Protein AF-0000000072660078 (afdb_homodimer)

Sequence (232 aa):
MARNGINTEYNPKRFHSIIMRIRHKHNRTTAALIFQSSKVVLTGVPNVKLARRMALIVLKRIEFSIKETNILKFSKLGIISLKVTNIVSSYRSMNRVAIELIYQKFRKRHKYDKLFMARNGINTEYNPKRFHSIIMRIRHKHNRTTAALIFQSSKVVLTGVPNVKLARRMALIVLKRIEFSIKETNILKFSKLGIISLKVTNIVSSYRSMNRVAIELIYQKFRKRHKYDKLF

Foldseek 3Di:
DPPQQWDWDDDCVVPQWIWIWHADPPRWIKIWTQHPVRDIDIDGDQDDVVVVVVVVVVVVVVVVVVVVVVPPPPPDDDDDDDDDDDDDDDDDDDDPVRVVVVCVVVVVVVVVVVVD/DPPQQWDWDDDCVVPVWIWIWHADPPRWIKIWTQHPVRDIDIDGDQDDVVVVVVVVVVVVVVVVVVVVVVPPPPPDDDDDDDDDDDDDDDDDDDDPVRVVVVCVVVVVVVVVVVVD

Secondary structure (DSSP, 8-state):
----SEEEEE-TTT-SSEEEEEEEGGGEEEEEEE-TTSEEEEEEESSHHHHHHHHHHHHHHHHHHHHTTT------------EEEEEEEEEE---HHHHHHHHHHHHHHHHHHHH-/----SEEEEE-TTT-SSEEEEEEEGGGEEEEEEE-TTSEEEEEEESSHHHHHHHHHHHHHHHHHHHHTTT------------EEEEEEEEEE---HHHHHHHHHHHHHHHHHHHH-

Structure (mmCIF, N/CA/C/O backbone):
data_AF-0000000072660078-model_v1
#
loop_
_entity.id
_entity.type
_entity.pdbx_description
1 polymer 'Uncharacterized protein'
#
loop_
_atom_site.group_PDB
_atom_site.id
_atom_site.type_symbol
_atom_site.label_atom_id
_atom_site.label_alt_id
_atom_site.label_comp_id
_atom_site.label_asym_id
_atom_site.label_entity_id
_atom_site.label_seq_id
_atom_site.pdbx_PDB_ins_code
_atom_site.Cartn_x
_atom_site.Cartn_y
_atom_site.Cartn_z
_atom_site.occupancy
_atom_site.B_iso_or_equiv
_atom_site.auth_seq_id
_atom_site.auth_comp_id
_atom_site.auth_asym_id
_atom_site.auth_atom_id
_atom_site.pdbx_PDB_model_num
ATOM 1 N N . MET A 1 1 ? -22.188 -22.609 -10.922 1 25.78 1 MET A N 1
ATOM 2 C CA . MET A 1 1 ? -20.938 -22.688 -10.172 1 25.78 1 MET A CA 1
ATOM 3 C C . MET A 1 1 ? -20.516 -21.312 -9.664 1 25.78 1 MET A C 1
ATOM 5 O O . MET A 1 1 ? -20.344 -20.375 -10.453 1 25.78 1 MET A O 1
ATOM 9 N N . ALA A 1 2 ? -20.906 -20.922 -8.719 1 34.5 2 ALA A N 1
ATOM 10 C CA . ALA A 1 2 ? -20.781 -19.594 -8.133 1 34.5 2 ALA A CA 1
ATOM 11 C C . ALA A 1 2 ? -19.344 -19.094 -8.227 1 34.5 2 ALA A C 1
ATOM 13 O O . ALA A 1 2 ? -18.406 -19.75 -7.75 1 34.5 2 ALA A O 1
ATOM 14 N N . ARG A 1 3 ? -18.719 -18.578 -9.367 1 44.81 3 ARG A N 1
ATOM 15 C CA . ARG A 1 3 ? -17.375 -18.188 -9.805 1 44.81 3 ARG A CA 1
ATOM 16 C C . ARG A 1 3 ? -16.594 -17.578 -8.656 1 44.81 3 ARG A C 1
ATOM 18 O O . ARG A 1 3 ? -17.047 -16.625 -8.023 1 44.81 3 ARG A O 1
ATOM 25 N N . ASN A 1 4 ? -16.062 -18.312 -7.75 1 55.66 4 ASN A N 1
ATOM 26 C CA . ASN A 1 4 ? -15.312 -17.969 -6.555 1 55.66 4 ASN A CA 1
ATOM 27 C C . ASN A 1 4 ? -14.477 -16.703 -6.762 1 55.66 4 ASN A C 1
ATOM 29 O O . ASN A 1 4 ? -13.945 -16.469 -7.852 1 55.66 4 ASN A O 1
ATOM 33 N N . GLY A 1 5 ? -15.055 -15.656 -6.242 1 76.69 5 GLY A N 1
ATOM 34 C CA . GLY A 1 5 ? -14.609 -14.281 -6.055 1 76.69 5 GLY A CA 1
ATOM 35 C C . GLY A 1 5 ? -13.18 -14.055 -6.508 1 76.69 5 GLY A C 1
ATOM 36 O O . GLY A 1 5 ? -12.547 -13.07 -6.109 1 76.69 5 GLY A O 1
ATOM 37 N N . ILE A 1 6 ? -12.68 -15.211 -7.148 1 78 6 ILE A N 1
ATOM 38 C CA . ILE A 1 6 ? -11.305 -15.078 -7.617 1 78 6 ILE A CA 1
ATOM 39 C C . ILE A 1 6 ? -11.297 -14.766 -9.109 1 78 6 ILE A C 1
ATOM 41 O O . ILE A 1 6 ? -12 -15.414 -9.891 1 78 6 ILE A O 1
ATOM 45 N N . ASN A 1 7 ? -10.617 -13.852 -9.562 1 87.94 7 ASN A N 1
ATOM 46 C CA . ASN A 1 7 ? -10.406 -13.445 -10.945 1 87.94 7 ASN A CA 1
ATOM 47 C C . ASN A 1 7 ? -8.922 -13.375 -11.281 1 87.94 7 ASN A C 1
ATOM 49 O O . ASN A 1 7 ? -8.141 -12.758 -10.555 1 87.94 7 ASN A O 1
ATOM 53 N N . THR A 1 8 ? -8.547 -14.195 -12.305 1 91.56 8 THR A N 1
ATOM 54 C CA . THR A 1 8 ? -7.148 -14.188 -12.719 1 91.56 8 THR A CA 1
ATOM 55 C C . THR A 1 8 ? -7.012 -13.648 -14.141 1 91.56 8 THR A C 1
ATOM 57 O O . THR A 1 8 ? -7.75 -14.055 -15.039 1 91.56 8 THR A O 1
ATOM 60 N N . GLU A 1 9 ? -6.137 -12.758 -14.25 1 89.75 9 GLU A N 1
ATOM 61 C CA . GLU A 1 9 ? -5.949 -12.086 -15.531 1 89.75 9 GLU A CA 1
ATOM 62 C C . GLU A 1 9 ? -4.488 -12.133 -15.969 1 89.75 9 GLU A C 1
ATOM 64 O O . GLU A 1 9 ? -3.584 -12.102 -15.133 1 89.75 9 GLU A O 1
ATOM 69 N N . TYR A 1 10 ? -4.285 -12.258 -17.328 1 91.56 10 TYR A N 1
ATOM 70 C CA . TYR A 1 10 ? -2.957 -12.164 -17.938 1 91.56 10 TYR A CA 1
ATOM 71 C C . TYR A 1 10 ? -3.012 -11.453 -19.281 1 91.56 10 TYR A C 1
ATOM 73 O O . TYR A 1 10 ? -3.711 -11.891 -20.203 1 91.56 10 TYR A O 1
ATOM 81 N N . ASN A 1 11 ? -2.48 -10.32 -19.297 1 89.75 11 ASN A N 1
ATOM 82 C CA . ASN A 1 11 ? -2.332 -9.516 -20.516 1 89.75 11 ASN A CA 1
ATOM 83 C C . ASN A 1 11 ? -0.922 -8.945 -20.625 1 89.75 11 ASN A C 1
ATOM 85 O O . ASN A 1 11 ? -0.625 -7.887 -20.078 1 89.75 11 ASN A O 1
ATOM 89 N N . PRO A 1 12 ? -0.11 -9.758 -21.359 1 90.25 12 PRO A N 1
ATOM 90 C CA . PRO A 1 12 ? 1.313 -9.414 -21.406 1 90.25 12 PRO A CA 1
ATOM 91 C C . PRO A 1 12 ? 1.572 -8.055 -22.062 1 90.25 12 PRO A C 1
ATOM 93 O O . PRO A 1 12 ? 2.611 -7.438 -21.812 1 90.25 12 PRO A O 1
ATOM 96 N N . LYS A 1 13 ? 0.729 -7.527 -22.859 1 90.44 13 LYS A N 1
ATOM 97 C CA . LYS A 1 13 ? 0.873 -6.215 -23.484 1 90.44 13 LYS A CA 1
ATOM 98 C C . LYS A 1 13 ? 0.655 -5.102 -22.469 1 90.44 13 LYS A C 1
ATOM 100 O O . LYS A 1 13 ? 1.26 -4.031 -22.562 1 90.44 13 LYS A O 1
ATOM 105 N N . ARG A 1 14 ? -0.176 -5.406 -21.5 1 88.31 14 ARG A N 1
ATOM 106 C CA . ARG A 1 14 ? -0.533 -4.41 -20.5 1 88.31 14 ARG A CA 1
ATOM 107 C C . ARG A 1 14 ? 0.335 -4.551 -19.25 1 88.31 14 ARG A C 1
ATOM 109 O O . ARG A 1 14 ? 0.77 -3.553 -18.672 1 88.31 14 ARG A O 1
ATOM 116 N N . PHE A 1 15 ? 0.466 -5.723 -18.906 1 90.69 15 PHE A N 1
ATOM 117 C CA . PHE A 1 15 ? 1.215 -6.031 -17.703 1 90.69 15 PHE A CA 1
ATOM 118 C C . PHE A 1 15 ? 1.96 -7.352 -17.844 1 90.69 15 PHE A C 1
ATOM 120 O O . PHE A 1 15 ? 1.405 -8.336 -18.344 1 90.69 15 PHE A O 1
ATOM 127 N N . HIS A 1 16 ? 3.141 -7.453 -17.344 1 94 16 HIS A N 1
ATOM 128 C CA . HIS A 1 16 ? 4.023 -8.594 -17.578 1 94 16 HIS A CA 1
ATOM 129 C C . HIS A 1 16 ? 3.799 -9.68 -16.531 1 94 16 HIS A C 1
ATOM 131 O O . HIS A 1 16 ? 4.535 -10.672 -16.484 1 94 16 HIS A O 1
ATOM 137 N N . SER A 1 17 ? 2.793 -9.438 -15.664 1 97.06 17 SER A N 1
ATOM 138 C CA . SER A 1 17 ? 2.537 -10.438 -14.625 1 97.06 17 SER A CA 1
ATOM 139 C C . SER A 1 17 ? 1.1 -10.938 -14.688 1 97.06 17 SER A C 1
ATOM 141 O O . SER A 1 17 ? 0.246 -10.32 -15.328 1 97.06 17 SER A O 1
ATOM 143 N N . ILE A 1 18 ? 0.938 -12.102 -14.117 1 96.38 18 ILE A N 1
ATOM 144 C CA . ILE A 1 18 ? -0.418 -12.594 -13.914 1 96.38 18 ILE A CA 1
ATOM 145 C C . ILE A 1 18 ? -1.037 -11.914 -12.695 1 96.38 18 ILE A C 1
ATOM 147 O O . ILE A 1 18 ? -0.399 -11.805 -11.648 1 96.38 18 ILE A O 1
ATOM 151 N N . ILE A 1 19 ? -2.229 -11.43 -12.875 1 97.62 19 ILE A N 1
ATOM 152 C CA . ILE A 1 19 ? -2.939 -10.797 -11.766 1 97.62 19 ILE A CA 1
ATOM 153 C C . ILE A 1 19 ? -4.055 -11.719 -11.273 1 97.62 19 ILE A C 1
ATOM 155 O O . ILE A 1 19 ? -4.906 -12.141 -12.055 1 97.62 19 ILE A O 1
ATOM 159 N N . MET A 1 20 ? -4 -12.094 -9.992 1 96.5 20 MET A N 1
ATOM 160 C CA . MET A 1 20 ? -5.062 -12.859 -9.352 1 96.5 20 MET A CA 1
ATOM 161 C C . MET A 1 20 ? -5.766 -12.031 -8.281 1 96.5 20 MET A C 1
ATOM 163 O O . MET A 1 20 ? -5.125 -11.531 -7.355 1 96.5 20 MET A O 1
ATOM 167 N N . ARG A 1 21 ? -7.078 -11.914 -8.406 1 97.06 21 ARG A N 1
ATOM 168 C CA . ARG A 1 21 ? -7.859 -11.141 -7.449 1 97.06 21 ARG A CA 1
ATOM 169 C C . ARG A 1 21 ? -8.781 -12.039 -6.637 1 97.06 21 ARG A C 1
ATOM 171 O O . ARG A 1 21 ? -9.445 -12.922 -7.191 1 97.06 21 ARG A O 1
ATOM 178 N N . ILE A 1 22 ? -8.69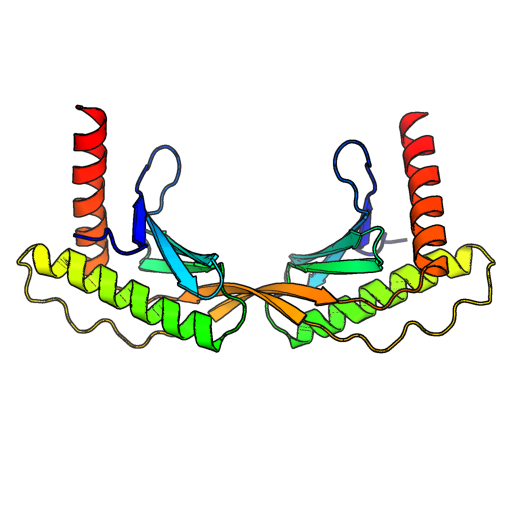5 -11.797 -5.402 1 95.81 22 ILE A N 1
ATOM 179 C CA . ILE A 1 22 ? -9.5 -12.602 -4.492 1 95.81 22 ILE A CA 1
ATOM 180 C C . ILE A 1 22 ? -10.359 -11.688 -3.621 1 95.81 22 ILE A C 1
ATOM 182 O O . ILE A 1 22 ? -9.836 -10.891 -2.844 1 95.81 22 ILE A O 1
ATOM 186 N N . ARG A 1 23 ? -11.625 -11.859 -3.789 1 94.38 23 ARG A N 1
ATOM 187 C CA . ARG A 1 23 ? -12.539 -11.109 -2.934 1 94.38 23 ARG A CA 1
ATOM 188 C C . ARG A 1 23 ? -12.68 -11.773 -1.569 1 94.38 23 ARG A C 1
ATOM 190 O O . ARG A 1 23 ? -12.766 -13 -1.477 1 94.38 23 ARG A O 1
ATOM 197 N N . HIS A 1 24 ? -12.594 -10.969 -0.553 1 90.12 24 HIS A N 1
ATOM 198 C CA . HIS A 1 24 ? -12.719 -11.523 0.79 1 90.12 24 HIS A CA 1
ATOM 199 C C . HIS A 1 24 ? -13.57 -10.625 1.682 1 90.12 24 HIS A C 1
ATOM 201 O O . HIS A 1 24 ? -14.344 -9.805 1.185 1 90.12 24 HIS A O 1
ATOM 207 N N . LYS A 1 25 ? -13.539 -10.82 2.941 1 82.94 25 LYS A N 1
ATOM 208 C CA . LYS A 1 25 ? -14.469 -10.203 3.881 1 82.94 25 LYS A CA 1
ATOM 209 C C . LYS A 1 25 ? -14.438 -8.68 3.768 1 82.94 25 LYS A C 1
ATOM 211 O O . LYS A 1 25 ? -13.422 -8.109 3.365 1 82.94 25 LYS A O 1
ATOM 216 N N . HIS A 1 26 ? -15.578 -7.996 4.012 1 86.88 26 HIS A N 1
ATOM 217 C CA . HIS A 1 26 ? -15.75 -6.551 4.09 1 86.88 26 HIS A CA 1
ATOM 218 C C . HIS A 1 26 ? -15.516 -5.895 2.734 1 86.88 26 HIS A C 1
ATOM 220 O O . HIS A 1 26 ? -14.922 -4.816 2.656 1 86.88 26 HIS A O 1
ATOM 226 N N . ASN A 1 27 ? -15.914 -6.703 1.692 1 88.69 27 ASN A N 1
ATOM 227 C CA . ASN A 1 27 ? -15.883 -6.203 0.322 1 88.69 27 ASN A CA 1
ATOM 228 C C . ASN A 1 27 ? -14.477 -5.773 -0.082 1 88.69 27 ASN A C 1
ATOM 230 O O . ASN A 1 27 ? -14.305 -4.773 -0.786 1 88.69 27 ASN A O 1
ATOM 234 N N . ARG A 1 28 ? -13.508 -6.402 0.455 1 94.75 28 ARG A N 1
ATOM 235 C CA . ARG A 1 28 ? -12.125 -6.141 0.065 1 94.75 28 ARG A CA 1
ATOM 236 C C . ARG A 1 28 ? -11.648 -7.152 -0.968 1 94.75 28 ARG A C 1
ATOM 238 O O . ARG A 1 28 ? -12.172 -8.266 -1.042 1 94.75 28 ARG A O 1
ATOM 245 N N . THR A 1 29 ? -10.75 -6.645 -1.75 1 96.38 29 THR A N 1
ATOM 246 C CA . THR A 1 29 ? -10.141 -7.504 -2.76 1 96.38 29 THR A CA 1
ATOM 247 C C . THR A 1 29 ? -8.625 -7.516 -2.613 1 96.38 29 THR A C 1
ATOM 249 O O . THR A 1 29 ? -7.992 -6.461 -2.539 1 96.38 29 THR A O 1
ATOM 252 N N . THR A 1 30 ? -8.117 -8.727 -2.41 1 97.44 30 THR A N 1
ATOM 253 C CA . THR A 1 30 ? -6.676 -8.891 -2.492 1 97.44 30 THR A CA 1
ATOM 254 C C . THR A 1 30 ? -6.238 -9.133 -3.936 1 97.44 30 THR A C 1
ATOM 256 O O . THR A 1 30 ? -6.863 -9.914 -4.656 1 97.44 30 THR A O 1
ATOM 259 N N . ALA A 1 31 ? -5.277 -8.422 -4.309 1 98.12 31 ALA A N 1
ATOM 260 C CA . ALA A 1 31 ? -4.66 -8.664 -5.609 1 98.12 31 ALA A CA 1
ATOM 261 C C . ALA A 1 31 ? -3.271 -9.281 -5.453 1 98.12 31 ALA A C 1
ATOM 263 O O . ALA A 1 31 ? -2.471 -8.82 -4.637 1 98.12 31 ALA A O 1
ATOM 264 N N . ALA A 1 32 ? -3.02 -10.344 -6.164 1 97.56 32 ALA A N 1
ATOM 265 C CA . ALA A 1 32 ? -1.705 -10.977 -6.23 1 97.56 32 ALA A CA 1
ATOM 266 C C . ALA A 1 32 ? -1.109 -10.859 -7.633 1 97.56 32 ALA A C 1
ATOM 268 O O . ALA A 1 32 ? -1.755 -11.211 -8.617 1 97.56 32 ALA A O 1
ATOM 269 N N . LEU A 1 33 ? 0.073 -10.289 -7.668 1 97.75 33 LEU A N 1
ATOM 270 C CA . LEU A 1 33 ? 0.848 -10.25 -8.906 1 97.75 33 LEU A CA 1
ATOM 271 C C . LEU A 1 33 ? 1.875 -11.383 -8.938 1 97.75 33 LEU A C 1
ATOM 273 O O . LEU A 1 33 ? 2.746 -11.453 -8.062 1 97.75 33 LEU A O 1
ATOM 277 N N . ILE A 1 34 ? 1.734 -12.195 -9.836 1 96.31 34 ILE A N 1
ATOM 278 C CA . ILE A 1 34 ? 2.637 -13.336 -9.969 1 96.31 34 ILE A CA 1
ATOM 279 C C . ILE A 1 34 ? 3.6 -13.094 -11.133 1 96.31 34 ILE A C 1
ATOM 281 O O . ILE A 1 34 ? 3.195 -13.125 -12.297 1 96.31 34 ILE A O 1
ATOM 285 N N . PHE A 1 35 ? 4.848 -12.922 -10.773 1 96.75 35 PHE A N 1
ATOM 286 C CA . PHE A 1 35 ? 5.859 -12.586 -11.766 1 96.75 35 PHE A CA 1
ATOM 287 C C . PHE A 1 35 ? 6.535 -13.844 -12.297 1 96.75 35 PHE A C 1
ATOM 289 O O . PHE A 1 35 ? 6.488 -14.898 -11.656 1 96.75 35 PHE A O 1
ATOM 296 N N . GLN A 1 36 ? 7.164 -13.648 -13.414 1 95.06 36 GLN A N 1
ATOM 297 C CA . GLN A 1 36 ? 7.879 -14.75 -14.039 1 95.06 36 GLN A CA 1
ATOM 298 C C . GLN A 1 36 ? 9.07 -15.195 -13.195 1 95.06 36 GLN A C 1
ATOM 300 O O . GLN A 1 36 ? 9.531 -16.328 -13.305 1 95.06 36 GLN A O 1
ATOM 305 N N . SER A 1 37 ? 9.5 -14.375 -12.328 1 93.38 37 SER A N 1
ATOM 306 C CA . SER A 1 37 ? 10.625 -14.648 -11.43 1 93.38 37 SER A CA 1
ATOM 307 C C . SER A 1 37 ? 10.188 -15.469 -10.227 1 93.38 37 SER A C 1
ATOM 309 O O . SER A 1 37 ? 10.969 -15.703 -9.312 1 93.38 37 SER A O 1
ATOM 311 N N . SER A 1 38 ? 9 -15.812 -10.172 1 91.5 38 SER A N 1
ATOM 312 C CA . SER A 1 38 ? 8.406 -16.578 -9.078 1 91.5 38 SER A CA 1
ATOM 313 C C . SER A 1 38 ? 8.039 -15.672 -7.906 1 91.5 38 SER A C 1
ATOM 315 O O . SER A 1 38 ? 7.551 -16.141 -6.879 1 91.5 38 SER A O 1
ATOM 317 N N . LYS A 1 39 ? 8.367 -14.445 -8.148 1 95 39 LYS A N 1
ATOM 318 C CA . LYS A 1 39 ? 7.973 -13.477 -7.133 1 95 39 LYS A CA 1
ATOM 319 C C . LYS A 1 39 ? 6.461 -13.258 -7.141 1 95 39 LYS A C 1
ATOM 321 O O . LYS A 1 39 ? 5.852 -13.141 -8.211 1 95 39 LYS A O 1
ATOM 326 N N . VAL A 1 40 ? 5.93 -13.234 -5.898 1 96.19 40 VAL A N 1
ATOM 327 C CA . VAL A 1 40 ? 4.523 -12.891 -5.734 1 96.19 40 VAL A CA 1
ATOM 328 C C . VAL A 1 40 ? 4.395 -11.633 -4.875 1 96.19 40 VAL A C 1
ATOM 330 O O . VAL A 1 40 ? 5.016 -11.531 -3.816 1 96.19 40 VAL A O 1
ATOM 333 N N . VAL A 1 41 ? 3.656 -10.695 -5.391 1 98 41 VAL A N 1
ATOM 334 C CA . VAL A 1 41 ? 3.365 -9.477 -4.641 1 98 41 VAL A CA 1
ATOM 335 C C . VAL A 1 41 ? 1.876 -9.414 -4.309 1 98 41 VAL A C 1
ATOM 337 O O . VAL A 1 41 ? 1.029 -9.602 -5.188 1 98 41 VAL A O 1
ATOM 340 N N . LEU A 1 42 ? 1.588 -9.125 -3.037 1 97.94 42 LEU A N 1
ATOM 341 C CA . LEU A 1 42 ? 0.212 -9.117 -2.553 1 97.94 42 LEU A CA 1
ATOM 342 C C . LEU A 1 42 ? -0.156 -7.762 -1.969 1 97.94 42 LEU A C 1
ATOM 344 O O . LEU A 1 42 ? 0.645 -7.145 -1.26 1 97.94 42 LEU A O 1
ATOM 348 N N . THR A 1 43 ? -1.38 -7.328 -2.219 1 98.12 43 THR A N 1
ATOM 349 C CA . THR A 1 43 ? -1.898 -6.102 -1.624 1 98.12 43 THR A CA 1
ATOM 350 C C . THR A 1 43 ? -3.395 -6.223 -1.353 1 98.12 43 THR A C 1
ATOM 352 O O . THR A 1 43 ? -4.02 -7.219 -1.726 1 98.12 43 THR A O 1
ATOM 355 N N . GLY A 1 44 ? -3.928 -5.266 -0.624 1 97.44 44 GLY A N 1
ATOM 356 C CA . GLY A 1 44 ? -5.359 -5.246 -0.369 1 97.44 44 GLY A CA 1
ATOM 357 C C . GLY A 1 44 ? -5.738 -5.883 0.954 1 97.44 44 GLY A C 1
ATOM 358 O O . GLY A 1 44 ? -6.871 -6.344 1.126 1 97.44 44 GLY A O 1
ATOM 359 N N . VAL A 1 45 ? -4.816 -5.973 1.776 1 97.06 45 VAL A N 1
ATOM 360 C CA . VAL A 1 45 ? -5.086 -6.559 3.084 1 97.06 45 VAL A CA 1
ATOM 361 C C . VAL A 1 45 ? -4.738 -5.555 4.184 1 97.06 45 VAL A C 1
ATOM 363 O O . VAL A 1 45 ? -3.768 -4.805 4.059 1 97.06 45 VAL A O 1
ATOM 366 N N . PRO A 1 46 ? -5.434 -5.566 5.309 1 95.5 46 PRO A N 1
ATOM 367 C CA . PRO A 1 46 ? -5.246 -4.539 6.332 1 95.5 46 PRO A CA 1
ATOM 368 C C . PRO A 1 46 ? -4.293 -4.98 7.441 1 95.5 46 PRO 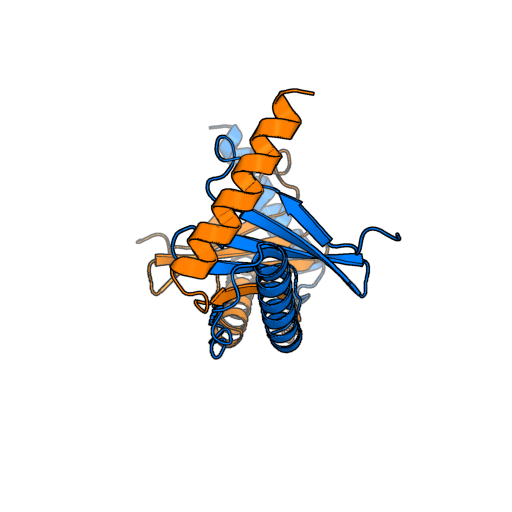A C 1
ATOM 370 O O . PRO A 1 46 ? -4.004 -4.207 8.359 1 95.5 46 PRO A O 1
ATOM 373 N N . ASN A 1 47 ? -3.799 -6.211 7.496 1 95.25 47 ASN A N 1
ATOM 374 C CA . ASN A 1 47 ? -2.873 -6.68 8.523 1 95.25 47 ASN A CA 1
ATOM 375 C C . ASN A 1 47 ? -2.072 -7.887 8.039 1 95.25 47 ASN A C 1
ATOM 377 O O . ASN A 1 47 ? -2.434 -8.523 7.051 1 95.25 47 ASN A O 1
ATOM 381 N N . VAL A 1 48 ? -1.064 -8.188 8.82 1 94.56 48 VAL A N 1
ATOM 382 C CA . VAL A 1 48 ? -0.099 -9.203 8.422 1 94.56 48 VAL A CA 1
ATOM 383 C C . VAL A 1 48 ? -0.742 -10.586 8.5 1 94.56 48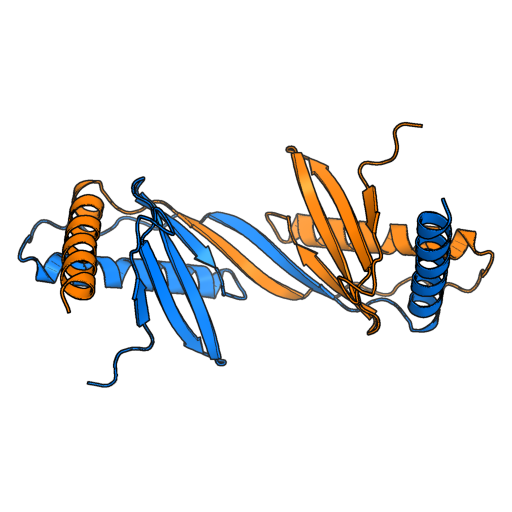 VAL A C 1
ATOM 385 O O . VAL A 1 48 ? -0.455 -11.461 7.676 1 94.56 48 VAL A O 1
ATOM 388 N N . LYS A 1 49 ? -1.606 -10.766 9.445 1 95 49 LYS A N 1
ATOM 389 C CA . LYS A 1 49 ? -2.275 -12.055 9.578 1 95 49 LYS A CA 1
ATOM 390 C C . LYS A 1 49 ? -3.074 -12.391 8.328 1 95 49 LYS A C 1
ATOM 392 O O . LYS A 1 49 ? -2.963 -13.5 7.793 1 95 49 LYS A O 1
ATOM 397 N N . LEU A 1 50 ? -3.793 -11.453 7.875 1 95.62 50 LEU A N 1
ATOM 398 C CA . LEU A 1 50 ? -4.574 -11.672 6.664 1 95.62 50 LEU A CA 1
ATOM 399 C C . LEU A 1 50 ? -3.668 -11.789 5.445 1 95.62 50 LEU A C 1
ATOM 401 O O . LEU A 1 50 ? -3.945 -12.578 4.535 1 95.62 50 LEU A O 1
ATOM 405 N N . ALA A 1 51 ? -2.594 -11.023 5.461 1 96.69 51 ALA A N 1
ATOM 406 C CA . ALA A 1 51 ? -1.628 -11.141 4.371 1 96.69 51 ALA A CA 1
ATOM 407 C C . ALA A 1 51 ? -1.097 -12.562 4.254 1 96.69 51 ALA A C 1
ATOM 409 O O . ALA A 1 51 ? -1.014 -13.117 3.154 1 96.69 51 ALA A O 1
ATOM 410 N N . ARG A 1 52 ? -0.798 -13.133 5.352 1 95.06 52 ARG A N 1
ATOM 411 C CA . ARG A 1 52 ? -0.285 -14.5 5.375 1 95.06 52 ARG A CA 1
ATOM 412 C C . ARG A 1 52 ? -1.34 -15.484 4.887 1 95.06 52 ARG A C 1
ATOM 414 O O . ARG A 1 52 ? -1.034 -16.391 4.109 1 95.06 52 ARG A O 1
ATOM 421 N N . ARG A 1 53 ? -2.496 -15.258 5.316 1 94.62 53 ARG A N 1
ATOM 422 C CA . ARG A 1 53 ? -3.594 -16.125 4.898 1 94.62 53 ARG A CA 1
ATOM 423 C C . ARG A 1 53 ? -3.818 -16.047 3.393 1 94.62 53 ARG A C 1
ATOM 425 O O . ARG A 1 53 ? -3.992 -17.062 2.729 1 94.62 53 ARG A O 1
ATOM 432 N N . MET A 1 54 ? -3.797 -14.844 2.895 1 95.5 54 MET A N 1
ATOM 433 C CA . MET A 1 54 ? -4.031 -14.648 1.466 1 95.5 54 MET A CA 1
ATOM 434 C C . MET A 1 54 ? -2.896 -15.25 0.642 1 95.5 54 MET A C 1
ATOM 436 O O . MET A 1 54 ? -3.129 -15.805 -0.433 1 95.5 54 MET A O 1
ATOM 440 N N . ALA A 1 55 ? -1.688 -15.141 1.186 1 95.25 55 ALA A N 1
ATOM 441 C CA . ALA A 1 55 ? -0.544 -15.75 0.512 1 95.25 55 ALA A CA 1
ATOM 442 C C . ALA A 1 55 ? -0.731 -17.25 0.366 1 95.25 55 ALA A C 1
ATOM 444 O O . ALA A 1 55 ? -0.455 -17.828 -0.694 1 95.25 55 ALA A O 1
ATOM 445 N N . LEU A 1 56 ? -1.244 -17.844 1.346 1 92.56 56 LEU A N 1
ATOM 446 C CA . LEU A 1 56 ? -1.483 -19.281 1.326 1 92.56 56 LEU A CA 1
ATOM 447 C C . LEU A 1 56 ? -2.592 -19.625 0.34 1 92.56 56 LEU A C 1
ATOM 449 O O . LEU A 1 56 ? -2.486 -20.609 -0.391 1 92.56 56 LEU A O 1
ATOM 453 N N . ILE A 1 57 ? -3.568 -18.828 0.316 1 92.81 57 ILE A N 1
ATOM 454 C CA . ILE A 1 57 ? -4.691 -19.078 -0.583 1 92.81 57 ILE A CA 1
ATOM 455 C C . ILE A 1 57 ? -4.227 -18.953 -2.033 1 92.81 57 ILE A C 1
ATOM 457 O O . ILE A 1 57 ? -4.578 -19.797 -2.875 1 92.81 57 ILE A O 1
ATOM 461 N N . VAL A 1 58 ? -3.439 -17.984 -2.311 1 92.94 58 VAL A N 1
ATOM 462 C CA . VAL A 1 58 ? -2.9 -17.797 -3.654 1 92.94 58 VAL A CA 1
ATOM 463 C C . VAL A 1 58 ? -2.072 -19.016 -4.047 1 92.94 58 VAL A C 1
ATOM 465 O O . VAL A 1 58 ? -2.229 -19.547 -5.148 1 92.94 58 VAL A O 1
ATOM 468 N N . LEU A 1 59 ? -1.262 -19.438 -3.133 1 90.56 59 LEU A N 1
ATOM 469 C CA . LEU A 1 59 ? -0.415 -20.594 -3.393 1 90.56 59 LEU A CA 1
ATOM 470 C C . LEU A 1 59 ? -1.259 -21.828 -3.701 1 90.56 59 LEU A C 1
ATOM 472 O O . LEU A 1 59 ? -0.982 -22.547 -4.66 1 90.56 59 LEU A O 1
ATOM 476 N N . LYS A 1 60 ? -2.238 -22 -2.939 1 88.75 60 LYS A N 1
ATOM 477 C CA . LYS A 1 60 ? -3.107 -23.172 -3.121 1 88.75 60 LYS A CA 1
ATOM 478 C C . LYS A 1 60 ? -3.844 -23.094 -4.457 1 88.75 60 LYS A C 1
ATOM 480 O O . LYS A 1 60 ? -4.016 -24.109 -5.129 1 88.75 60 LYS A O 1
ATOM 485 N N . ARG A 1 61 ? -4.219 -21.938 -4.801 1 88.88 61 ARG A N 1
ATOM 486 C CA . ARG A 1 61 ? -4.934 -21.766 -6.059 1 88.88 61 ARG A CA 1
ATOM 487 C C . ARG A 1 61 ? -4.027 -22.047 -7.25 1 88.88 61 ARG A C 1
ATOM 489 O O . ARG A 1 61 ? -4.461 -22.656 -8.234 1 88.88 61 ARG A O 1
ATOM 496 N N . ILE A 1 62 ? -2.885 -21.641 -7.152 1 87.75 62 ILE A N 1
ATOM 497 C CA . ILE A 1 62 ? -1.908 -21.906 -8.203 1 87.75 62 ILE A CA 1
ATOM 498 C C . ILE A 1 62 ? -1.687 -23.422 -8.32 1 87.75 62 ILE A C 1
ATOM 500 O O . ILE A 1 62 ? -1.689 -23.969 -9.43 1 87.75 62 ILE A O 1
ATOM 504 N N . GLU A 1 63 ? -1.53 -24.016 -7.207 1 85.12 63 GLU A N 1
ATOM 505 C CA . GLU A 1 63 ? -1.339 -25.469 -7.188 1 85.12 63 GLU A CA 1
ATOM 506 C C . GLU A 1 63 ? -2.508 -26.188 -7.855 1 85.12 63 GLU A C 1
ATOM 508 O O . GLU A 1 63 ? -2.303 -27.109 -8.656 1 85.12 63 GLU A O 1
ATOM 513 N N . PHE A 1 64 ? -3.588 -25.688 -7.578 1 85.56 64 PHE A N 1
ATOM 514 C CA . PHE A 1 64 ? -4.785 -26.297 -8.141 1 85.56 64 PHE A CA 1
ATOM 515 C C . PHE A 1 64 ? -4.84 -26.094 -9.648 1 85.56 64 PHE A C 1
ATOM 517 O O . PHE A 1 64 ? -5.203 -27 -10.391 1 85.56 64 PHE A O 1
ATOM 524 N N . SER A 1 65 ? -4.473 -24.969 -10.039 1 83 65 SER A N 1
ATOM 525 C CA . SER A 1 65 ? -4.508 -24.625 -11.461 1 83 65 SER A CA 1
ATOM 526 C C . SER A 1 65 ? -3.547 -25.5 -12.266 1 83 65 SER A C 1
ATOM 528 O O . SER A 1 65 ? -3.805 -25.812 -13.43 1 83 65 SER A O 1
ATOM 530 N N . ILE A 1 66 ? -2.443 -25.906 -11.641 1 82.56 66 ILE A N 1
ATOM 531 C CA . ILE A 1 66 ? -1.411 -26.688 -12.305 1 82.56 66 ILE A CA 1
ATOM 532 C C . ILE A 1 66 ? -1.777 -28.172 -12.266 1 82.56 66 ILE A C 1
ATOM 534 O O . ILE A 1 66 ? -1.483 -28.922 -13.203 1 82.56 66 ILE A O 1
ATOM 538 N N . LYS A 1 67 ? -2.229 -28.594 -11.148 1 78.06 67 LYS A N 1
ATOM 539 C CA . LYS A 1 67 ? -2.625 -29.984 -11.031 1 78.06 67 LYS A CA 1
ATOM 540 C C . LYS A 1 67 ? -3.629 -30.375 -12.117 1 78.06 67 LYS A C 1
ATOM 542 O O . LYS A 1 67 ? -3.619 -31.5 -12.609 1 78.06 67 LYS A O 1
ATOM 547 N N . GLU A 1 68 ? -4.43 -29.453 -12.367 1 70.94 68 GLU A N 1
ATOM 548 C CA . GLU A 1 68 ? -5.406 -29.734 -13.422 1 70.94 68 GLU A CA 1
ATOM 549 C C . GLU A 1 68 ? -4.715 -30.016 -14.75 1 70.94 68 GLU A C 1
ATOM 551 O O . GLU A 1 68 ? -5.309 -30.625 -15.648 1 70.94 68 GLU A O 1
ATOM 556 N N . THR A 1 69 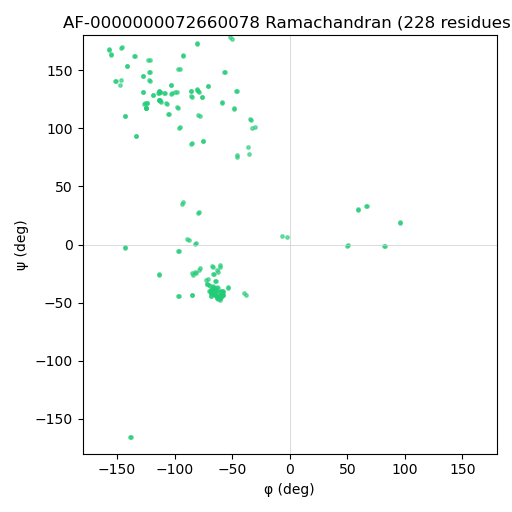? -3.457 -29.594 -14.789 1 63.66 69 THR A N 1
ATOM 557 C CA . THR A 1 69 ? -2.723 -29.828 -16.031 1 63.66 69 THR A CA 1
ATOM 558 C C . THR A 1 69 ? -1.944 -31.141 -15.961 1 63.66 69 THR A C 1
ATOM 560 O O . THR A 1 69 ? -1.142 -31.453 -16.844 1 63.66 69 THR A O 1
ATOM 563 N N . ASN A 1 70 ? -2.477 -32.25 -15.258 1 56 70 ASN A N 1
ATOM 564 C CA . ASN A 1 70 ? -2.045 -33.625 -15.125 1 56 70 ASN A CA 1
ATOM 565 C C . ASN A 1 70 ? -0.576 -33.719 -14.719 1 56 70 ASN A C 1
ATOM 567 O O . ASN A 1 70 ? 0.042 -34.781 -14.859 1 56 70 ASN A O 1
ATOM 571 N N . ILE A 1 71 ? 0.073 -32.562 -14.562 1 53.03 71 ILE A N 1
ATOM 572 C CA . ILE A 1 71 ? 1.49 -32.75 -14.273 1 53.03 71 ILE A CA 1
ATOM 573 C C . ILE A 1 71 ? 1.691 -32.969 -12.773 1 53.03 71 ILE A C 1
ATOM 575 O O . ILE A 1 71 ? 1.399 -32.062 -11.977 1 53.03 71 ILE A O 1
ATOM 579 N N . LEU A 1 72 ? 1.609 -34.188 -12.203 1 51.31 72 LEU A N 1
ATOM 580 C CA . LEU A 1 72 ? 1.675 -34.812 -10.883 1 51.31 72 LEU A CA 1
ATOM 581 C C . LEU A 1 72 ? 2.777 -34.156 -10.039 1 51.31 72 LEU A C 1
ATOM 583 O O . LEU A 1 72 ? 2.791 -34.312 -8.812 1 51.31 72 LEU A O 1
ATOM 587 N N . LYS A 1 73 ? 3.949 -33.844 -10.547 1 50.41 73 LYS A N 1
ATOM 588 C CA . LYS A 1 73 ? 5.113 -33.781 -9.664 1 50.41 73 LYS A CA 1
ATOM 589 C C . LYS A 1 73 ? 5.148 -32.469 -8.906 1 50.41 73 LYS A C 1
ATOM 591 O O . LYS A 1 73 ? 6.227 -31.922 -8.641 1 50.41 73 LYS A O 1
ATOM 596 N N . PHE A 1 74 ? 3.961 -31.859 -8.68 1 52.22 74 PHE A N 1
ATOM 597 C CA . PHE A 1 74 ? 4.152 -30.547 -8.047 1 52.22 74 PHE A CA 1
ATOM 598 C C . PHE A 1 74 ? 4.508 -30.719 -6.57 1 52.22 74 PHE A C 1
ATOM 600 O O . PHE A 1 74 ? 3.744 -31.297 -5.805 1 52.22 74 PHE A O 1
ATOM 607 N N . SER A 1 75 ? 5.824 -30.828 -6.375 1 52.53 75 SER A N 1
ATOM 608 C CA . SER A 1 75 ? 6.293 -30.766 -4.996 1 52.53 75 SER A CA 1
ATOM 609 C C . SER A 1 75 ? 5.648 -29.609 -4.242 1 52.53 75 SER A C 1
ATOM 611 O O . SER A 1 75 ? 5.289 -28.594 -4.84 1 52.53 75 SER A O 1
ATOM 613 N N . LYS A 1 76 ? 5.152 -29.906 -3.061 1 53.91 76 LYS A N 1
ATOM 614 C CA . LYS A 1 76 ? 4.551 -29.031 -2.055 1 53.91 76 LYS A CA 1
ATOM 615 C C . LYS A 1 76 ? 5.227 -27.672 -2.041 1 53.91 76 LYS A C 1
ATOM 617 O O . LYS A 1 76 ? 6.453 -27.578 -2.021 1 53.91 76 LYS A O 1
ATOM 622 N N . LEU A 1 77 ? 4.496 -26.719 -2.535 1 59.31 77 LEU A N 1
ATOM 623 C CA . LEU A 1 77 ? 4.953 -25.344 -2.451 1 59.31 77 LEU A CA 1
ATOM 624 C C . LEU A 1 77 ? 5.422 -25 -1.039 1 59.31 77 LEU A C 1
ATOM 626 O O . LEU A 1 77 ? 4.914 -25.562 -0.064 1 59.31 77 LEU A O 1
ATOM 630 N N . GLY A 1 78 ? 6.707 -24.672 -0.995 1 60.88 78 GLY A N 1
ATOM 631 C CA . GLY A 1 78 ? 7.5 -24.422 0.198 1 60.88 78 GLY A CA 1
ATOM 632 C C . GLY A 1 78 ? 6.863 -23.406 1.131 1 60.88 78 GLY A C 1
ATOM 633 O O . GLY A 1 78 ? 5.762 -22.922 0.867 1 60.88 78 GLY A O 1
ATOM 634 N N . ILE A 1 79 ? 7.508 -23.203 2.178 1 66.75 79 ILE A N 1
ATOM 635 C CA . ILE A 1 79 ? 7.246 -22.266 3.264 1 66.75 79 ILE A CA 1
ATOM 636 C C . ILE A 1 79 ? 7.203 -20.844 2.719 1 66.75 79 ILE A C 1
ATOM 638 O O . ILE A 1 79 ? 8.086 -20.422 1.961 1 66.75 79 ILE A O 1
ATOM 642 N N . ILE A 1 80 ? 6.164 -20.234 2.928 1 82.5 80 ILE A N 1
ATOM 643 C CA . ILE A 1 80 ? 6.016 -18.844 2.52 1 82.5 80 ILE A CA 1
ATOM 644 C C . ILE A 1 80 ? 6.711 -17.922 3.531 1 82.5 80 ILE A C 1
ATOM 646 O O . ILE A 1 80 ? 6.375 -17.938 4.719 1 82.5 80 ILE A O 1
ATOM 650 N N . SER A 1 81 ? 7.836 -17.297 3.051 1 91.31 81 SER A N 1
ATOM 651 C CA . SER A 1 81 ? 8.422 -16.219 3.826 1 91.31 81 SER A CA 1
ATOM 652 C C . SER A 1 81 ? 7.938 -14.852 3.32 1 91.31 81 SER A C 1
ATOM 654 O O . SER A 1 81 ? 8.5 -14.305 2.369 1 91.31 81 SER A O 1
ATOM 656 N N . LEU A 1 82 ? 7 -14.375 4.066 1 94.81 82 LEU A N 1
ATOM 657 C CA . LEU A 1 82 ? 6.344 -13.141 3.645 1 94.81 82 LEU A CA 1
ATOM 658 C C . LEU A 1 82 ? 7.125 -11.922 4.113 1 94.81 82 LEU A C 1
ATOM 660 O O . LEU A 1 82 ? 7.52 -11.836 5.277 1 94.81 82 LEU A O 1
ATOM 664 N N . LYS A 1 83 ? 7.434 -11.055 3.189 1 96.5 83 LYS A N 1
ATOM 665 C CA . LYS A 1 83 ? 8.094 -9.789 3.502 1 96.5 83 LYS A CA 1
ATOM 666 C C . LYS A 1 83 ? 7.168 -8.609 3.246 1 96.5 83 LYS A C 1
ATOM 668 O O . LYS A 1 83 ? 6.676 -8.43 2.129 1 96.5 83 LYS A O 1
ATOM 673 N N . VAL A 1 84 ? 6.98 -7.836 4.34 1 97.44 84 VAL A N 1
ATOM 674 C CA . VAL A 1 84 ? 6.199 -6.617 4.172 1 97.44 84 VAL A CA 1
ATOM 675 C C . VAL A 1 84 ? 7.047 -5.551 3.475 1 97.44 84 VAL A C 1
ATOM 677 O O . VAL A 1 84 ? 8.156 -5.242 3.918 1 97.44 84 VAL A O 1
ATOM 680 N N . THR A 1 85 ? 6.527 -4.934 2.326 1 96.69 85 THR A N 1
ATOM 681 C CA . THR A 1 85 ? 7.336 -4.008 1.542 1 96.69 85 THR A CA 1
ATOM 682 C C . THR A 1 85 ? 6.762 -2.598 1.613 1 96.69 85 THR A C 1
ATOM 684 O O . THR A 1 85 ? 7.477 -1.618 1.393 1 96.69 85 THR A O 1
ATOM 687 N N . ASN A 1 86 ? 5.492 -2.562 1.86 1 97.44 86 ASN A N 1
ATOM 688 C CA . ASN A 1 86 ? 4.852 -1.255 1.962 1 97.44 86 ASN A CA 1
ATOM 689 C C . ASN A 1 86 ? 3.639 -1.297 2.885 1 97.44 86 ASN A C 1
ATOM 691 O O . ASN A 1 86 ? 2.848 -2.242 2.838 1 97.44 86 ASN A O 1
ATOM 695 N N . ILE A 1 87 ? 3.494 -0.261 3.652 1 98.06 87 ILE A N 1
ATOM 696 C CA . ILE A 1 87 ? 2.352 -0.125 4.551 1 98.06 87 ILE A CA 1
ATOM 697 C C . ILE A 1 87 ? 1.674 1.225 4.32 1 98.06 87 ILE A C 1
ATOM 699 O O . ILE A 1 87 ? 2.348 2.25 4.184 1 98.06 87 ILE A O 1
ATOM 703 N N . VAL A 1 88 ? 0.385 1.165 4.184 1 98.5 88 VAL A N 1
ATOM 704 C CA . VAL A 1 88 ? -0.435 2.371 4.211 1 98.5 88 VAL A CA 1
ATOM 705 C C . VAL A 1 88 ? -1.141 2.486 5.562 1 98.5 88 VAL A C 1
ATOM 707 O O . VAL A 1 88 ? -1.698 1.507 6.062 1 98.5 88 VAL A O 1
ATOM 710 N N . SER A 1 89 ? -1.023 3.615 6.16 1 98.12 89 SER A N 1
ATOM 711 C CA . SER A 1 89 ? -1.656 3.842 7.457 1 98.12 89 SER A CA 1
ATOM 712 C C . SER A 1 89 ? -2.371 5.188 7.492 1 98.12 89 SER A C 1
ATOM 714 O O . SER A 1 89 ? -2.158 6.035 6.625 1 98.12 89 SER A O 1
ATOM 716 N N . SER A 1 90 ? -3.297 5.312 8.5 1 97.44 90 SER A N 1
ATOM 717 C CA . SER A 1 90 ? -4.039 6.562 8.656 1 97.44 90 SER A CA 1
ATOM 718 C C . SER A 1 90 ? -4.215 6.91 10.133 1 97.44 90 SER A C 1
ATOM 720 O O . SER A 1 90 ? -4.137 6.035 11 1 97.44 90 SER A O 1
ATOM 722 N N . TYR A 1 91 ? -4.348 8.164 10.391 1 95.38 91 TYR A N 1
ATOM 723 C CA . TYR A 1 91 ? -4.641 8.656 11.727 1 95.38 91 TYR A CA 1
ATOM 724 C C . TYR A 1 91 ? -5.332 10.008 11.68 1 95.38 91 TYR A C 1
ATOM 726 O O . TYR A 1 91 ? -5.434 10.625 10.609 1 95.38 91 TYR A O 1
ATOM 734 N N . ARG A 1 92 ? -5.941 10.375 12.797 1 90.94 92 ARG A N 1
ATOM 735 C CA . ARG A 1 92 ? -6.508 11.703 13.016 1 90.94 92 ARG A CA 1
ATOM 736 C C . ARG A 1 92 ? -5.934 12.336 14.281 1 90.94 92 ARG A C 1
ATOM 738 O O . ARG A 1 92 ? -6.004 11.75 15.359 1 90.94 92 ARG A O 1
ATOM 745 N N . SER A 1 93 ? -5.254 13.438 14.102 1 83.69 93 SER A N 1
ATOM 746 C CA . SER A 1 93 ? -4.645 14 15.305 1 83.69 93 SER A CA 1
ATOM 747 C C . SER A 1 93 ? -4.688 15.523 15.273 1 83.69 93 SER A C 1
ATOM 749 O O . SER A 1 93 ? -4.277 16.188 16.234 1 83.69 93 SER A O 1
ATOM 751 N N . MET A 1 94 ? -5.188 16.078 14.211 1 84 94 MET A N 1
ATOM 752 C CA . MET A 1 94 ? -5.156 17.531 14.086 1 84 94 MET A CA 1
ATOM 753 C C . MET A 1 94 ? -6.527 18.141 14.375 1 84 94 MET A C 1
ATOM 755 O O . MET A 1 94 ? -7.551 17.578 13.984 1 84 94 MET A O 1
ATOM 759 N N . ASN A 1 95 ? -6.48 19.219 15.117 1 83.69 95 ASN A N 1
ATOM 760 C CA . ASN A 1 95 ? -7.746 19.906 15.344 1 83.69 95 ASN A CA 1
ATOM 761 C C . ASN A 1 95 ? -8.125 20.797 14.164 1 83.69 95 ASN A C 1
ATOM 763 O O . ASN A 1 95 ? -7.332 20.969 13.234 1 83.69 95 ASN A O 1
ATOM 767 N N . ARG A 1 96 ? -9.297 21.312 14.258 1 86.88 96 ARG A N 1
ATOM 768 C CA . ARG A 1 96 ? -9.875 22.062 13.148 1 86.88 96 ARG A CA 1
ATOM 769 C C . ARG A 1 96 ? -9.07 23.328 12.859 1 86.88 96 ARG A C 1
ATOM 771 O O . ARG A 1 96 ? -8.914 23.719 11.703 1 86.88 96 ARG A O 1
ATOM 778 N N . VAL A 1 97 ? -8.625 23.969 13.875 1 84.75 97 VAL A N 1
ATOM 779 C CA . VAL A 1 97 ? -7.891 25.219 13.703 1 84.75 97 VAL A CA 1
ATOM 780 C C . VAL A 1 97 ? -6.578 24.953 12.969 1 84.75 97 VAL A C 1
ATOM 782 O O . VAL A 1 97 ? -6.223 25.672 12.031 1 84.75 97 VAL A O 1
ATOM 785 N N . ALA A 1 98 ? -5.957 23.906 13.383 1 85.94 98 ALA A N 1
ATOM 786 C CA . ALA A 1 98 ? -4.684 23.547 12.766 1 85.94 98 ALA A CA 1
ATOM 787 C C . ALA A 1 98 ? -4.859 23.25 11.281 1 85.94 98 ALA A C 1
ATOM 789 O O . ALA A 1 98 ? -4.07 23.703 10.453 1 85.94 98 ALA A O 1
ATOM 790 N N . ILE A 1 99 ? -5.902 22.578 10.922 1 90.38 99 ILE A N 1
ATOM 791 C CA . ILE A 1 99 ? -6.16 22.188 9.539 1 90.38 99 ILE A CA 1
ATOM 792 C C . ILE A 1 99 ? -6.461 23.438 8.711 1 90.38 99 ILE A C 1
ATOM 794 O O . ILE A 1 99 ? -5.961 23.578 7.59 1 90.38 99 ILE A O 1
ATOM 798 N N . GLU A 1 100 ? -7.277 24.25 9.328 1 90.69 100 GLU A N 1
ATOM 799 C CA . GLU A 1 100 ? -7.621 25.484 8.617 1 90.69 100 GLU A CA 1
ATOM 800 C C . GLU A 1 100 ? -6.371 26.297 8.305 1 90.69 100 GLU A C 1
ATOM 802 O O . GLU A 1 100 ? -6.227 26.812 7.188 1 90.69 100 GLU A O 1
ATOM 807 N N . LEU A 1 101 ? -5.543 26.359 9.227 1 89.62 101 LEU A N 1
ATOM 808 C CA . LEU A 1 101 ? -4.34 27.172 9.078 1 89.62 101 LEU A CA 1
ATOM 809 C C . LEU A 1 101 ? -3.406 26.578 8.031 1 89.62 101 LEU A C 1
ATOM 811 O O . LEU A 1 101 ? -2.842 27.312 7.211 1 89.62 101 LEU A O 1
ATOM 815 N N . ILE A 1 102 ? -3.256 25.312 8.023 1 90.69 102 ILE A N 1
ATOM 816 C CA . ILE A 1 102 ? -2.324 24.703 7.082 1 90.69 102 ILE A CA 1
ATOM 817 C C . ILE A 1 102 ? -2.871 24.812 5.66 1 90.69 102 ILE A C 1
ATOM 819 O O . ILE A 1 102 ? -2.119 25.094 4.723 1 90.69 102 ILE A O 1
ATOM 823 N N . TYR A 1 103 ? -4.125 24.625 5.477 1 93.06 103 TYR A N 1
ATOM 824 C CA . TYR A 1 103 ? -4.711 24.75 4.148 1 93.06 103 TYR A CA 1
ATOM 825 C C . TYR A 1 103 ? -4.633 26.188 3.656 1 93.06 103 TYR A C 1
ATOM 827 O O . TYR A 1 103 ? -4.41 26.438 2.467 1 93.06 103 TYR A O 1
ATOM 835 N N . GLN A 1 104 ? -4.848 27.141 4.562 1 91.75 104 GLN A N 1
ATOM 836 C CA . GLN A 1 104 ? -4.719 28.547 4.18 1 91.75 104 GLN A CA 1
ATOM 837 C C . GLN A 1 104 ? -3.307 28.844 3.695 1 91.75 104 GLN A C 1
ATOM 839 O O . GLN A 1 104 ? -3.125 29.516 2.672 1 91.75 104 GLN A O 1
ATOM 844 N N . LYS A 1 105 ? -2.453 28.375 4.414 1 89.38 105 LYS A N 1
ATOM 845 C CA . LYS A 1 105 ? -1.051 28.625 4.09 1 89.38 105 LYS A CA 1
ATOM 846 C C . LYS A 1 105 ? -0.707 28.094 2.701 1 89.38 105 LYS A C 1
ATOM 848 O O . LYS A 1 105 ? -0.103 28.797 1.893 1 89.38 105 LYS A O 1
ATOM 853 N N . PHE A 1 106 ? -1.131 26.891 2.34 1 90.69 106 PHE A N 1
ATOM 854 C CA . PHE A 1 106 ? -0.711 26.266 1.092 1 90.69 106 PHE A CA 1
ATOM 855 C C . PHE A 1 106 ? -1.58 26.719 -0.07 1 90.69 106 PHE A C 1
ATOM 857 O O . PHE A 1 106 ? -1.136 26.734 -1.22 1 90.69 106 PHE A O 1
ATOM 864 N N . ARG A 1 107 ? -2.744 27.109 0.281 1 89.94 107 ARG A N 1
ATOM 865 C CA . ARG A 1 107 ? -3.566 27.75 -0.735 1 89.94 107 ARG A CA 1
ATOM 866 C C . ARG A 1 107 ? -2.912 29.047 -1.233 1 89.94 107 ARG A C 1
ATOM 868 O O . ARG A 1 107 ? -2.869 29.297 -2.439 1 89.94 107 ARG A O 1
ATOM 875 N N . LYS A 1 108 ? -2.463 29.859 -0.271 1 88.69 108 LYS A N 1
ATOM 876 C CA . LYS A 1 108 ? -1.78 31.109 -0.612 1 88.69 108 LYS A CA 1
ATOM 877 C C . LYS A 1 108 ? -0.543 30.844 -1.464 1 88.69 108 LYS A C 1
ATOM 879 O O . LYS A 1 108 ? -0.307 31.531 -2.459 1 88.69 108 LYS A O 1
ATOM 884 N N . ARG A 1 109 ? 0.182 29.812 -1.121 1 87.06 109 ARG A N 1
ATOM 885 C CA . ARG A 1 109 ? 1.388 29.453 -1.855 1 87.06 109 ARG A CA 1
ATOM 886 C C . ARG A 1 109 ? 1.051 29 -3.275 1 87.06 109 ARG A C 1
ATOM 888 O O . ARG A 1 109 ? 1.741 29.375 -4.227 1 87.06 109 ARG A O 1
ATOM 895 N N . HIS A 1 110 ? -0.008 28.188 -3.391 1 88.12 110 HIS A N 1
ATOM 896 C CA . HIS A 1 110 ? -0.439 27.688 -4.695 1 88.12 110 HIS A CA 1
ATOM 897 C C . HIS A 1 110 ? -0.873 28.844 -5.602 1 88.12 110 HIS A C 1
ATOM 899 O O . HIS A 1 110 ? -0.58 28.828 -6.797 1 88.12 110 HIS A O 1
ATOM 905 N N . LYS A 1 111 ? -1.498 29.844 -5.031 1 86.44 111 LYS A N 1
ATOM 906 C CA . LYS A 1 111 ? -1.949 31 -5.785 1 86.44 111 LYS A CA 1
ATOM 907 C C . LYS A 1 111 ? -0.765 31.828 -6.281 1 86.44 111 LYS A C 1
ATOM 909 O O . LYS A 1 111 ? -0.749 32.281 -7.434 1 86.44 111 LYS A O 1
ATOM 914 N N . TYR A 1 112 ? 0.133 31.984 -5.496 1 84.75 112 TYR A N 1
ATOM 915 C CA . TYR A 1 112 ? 1.326 32.75 -5.84 1 84.75 112 TYR A CA 1
ATOM 916 C C . TYR A 1 112 ? 2.125 32.062 -6.938 1 84.75 112 TYR A C 1
ATOM 918 O O . TYR A 1 112 ? 2.641 32.688 -7.848 1 84.75 112 TYR A O 1
ATOM 926 N N . ASP A 1 113 ? 2.205 30.75 -6.875 1 81 113 ASP A N 1
ATOM 927 C CA . ASP A 1 113 ? 2.967 29.969 -7.836 1 81 113 ASP A CA 1
ATOM 928 C C . ASP A 1 113 ? 2.344 30.047 -9.227 1 81 113 ASP A C 1
ATOM 930 O O . ASP A 1 113 ? 3.039 29.891 -10.234 1 81 113 ASP A O 1
ATOM 934 N N . LYS A 1 114 ? 1.11 30.297 -9.289 1 78.31 114 LYS A N 1
ATOM 935 C CA . LYS A 1 114 ? 0.409 30.406 -10.57 1 78.31 114 LYS A CA 1
ATOM 936 C C . LYS A 1 114 ? 0.595 31.781 -11.188 1 78.31 114 LYS A C 1
ATOM 938 O O . LYS A 1 114 ? 0.396 31.969 -12.391 1 78.31 114 LYS A O 1
ATOM 943 N N . LEU A 1 115 ? 0.871 32.812 -10.352 1 74.62 115 LEU A N 1
ATOM 944 C CA . LEU A 1 115 ? 1.042 34.156 -10.844 1 74.62 115 LEU A CA 1
ATOM 945 C C . LEU A 1 115 ? 2.418 34.344 -11.477 1 74.62 115 LEU A C 1
ATOM 947 O O . LEU A 1 115 ? 2.611 35.219 -12.312 1 74.62 115 LEU A O 1
ATOM 951 N N . PHE A 1 116 ? 3.35 33.406 -11.078 1 66.19 116 PHE A N 1
ATOM 952 C CA . PHE A 1 116 ? 4.684 33.562 -11.641 1 66.19 116 PHE A CA 1
ATOM 953 C C . PHE A 1 116 ? 5.133 32.25 -12.305 1 66.19 116 PHE A C 1
ATOM 955 O O . PHE A 1 116 ? 4.691 31.172 -11.922 1 66.19 116 PHE A O 1
ATOM 962 N N . MET B 1 1 ? 21.078 26.078 2.061 1 25.59 1 MET B N 1
ATOM 963 C CA . MET B 1 1 ? 20.203 25.406 3.01 1 25.59 1 MET B CA 1
ATOM 964 C C . MET B 1 1 ? 19.641 24.109 2.42 1 25.59 1 MET B C 1
ATOM 966 O O . MET B 1 1 ? 18.984 24.125 1.379 1 25.59 1 MET B O 1
ATOM 970 N N . ALA B 1 2 ? 20.234 23.188 2.461 1 34.5 2 ALA B N 1
ATOM 971 C CA . ALA B 1 2 ? 19.969 21.891 1.842 1 34.5 2 ALA B CA 1
ATOM 972 C C . ALA B 1 2 ? 18.516 21.469 2.045 1 34.5 2 ALA B C 1
ATOM 974 O O . ALA B 1 2 ? 18.047 21.359 3.18 1 34.5 2 ALA B O 1
ATOM 975 N N . ARG B 1 3 ? 17.406 21.984 1.363 1 44.91 3 ARG B N 1
ATOM 976 C CA . ARG B 1 3 ? 15.953 21.953 1.436 1 44.91 3 ARG B CA 1
ATOM 977 C C . ARG B 1 3 ? 15.469 20.578 1.9 1 44.91 3 ARG B C 1
ATOM 979 O O . ARG B 1 3 ? 15.875 19.547 1.357 1 44.91 3 ARG B O 1
ATOM 986 N N . ASN B 1 4 ? 15.406 20.281 3.143 1 55.69 4 ASN B N 1
ATOM 987 C CA . ASN B 1 4 ? 15.016 19.062 3.834 1 55.69 4 ASN B CA 1
ATOM 988 C C . ASN B 1 4 ? 13.977 18.281 3.039 1 55.69 4 ASN B C 1
ATOM 990 O O . ASN B 1 4 ? 13.133 18.859 2.355 1 55.69 4 ASN B O 1
ATOM 994 N N . GLY B 1 5 ? 14.508 17.266 2.381 1 76.12 5 GLY B N 1
ATOM 995 C CA . GLY B 1 5 ? 13.938 16.172 1.609 1 76.12 5 GLY B CA 1
ATOM 996 C C . GLY B 1 5 ? 12.422 16.125 1.681 1 76.12 5 GLY B C 1
ATOM 997 O O . GLY B 1 5 ? 11.812 15.086 1.4 1 76.12 5 GLY B O 1
ATOM 998 N N . ILE B 1 6 ? 11.914 17.25 2.334 1 77.81 6 ILE B N 1
ATOM 999 C CA . ILE B 1 6 ? 10.461 17.281 2.447 1 77.81 6 ILE B CA 1
ATOM 1000 C C . ILE B 1 6 ? 9.883 18.156 1.344 1 77.81 6 ILE B C 1
ATOM 1002 O O . ILE B 1 6 ? 10.352 19.281 1.116 1 77.81 6 ILE B O 1
ATOM 1006 N N . ASN B 1 7 ? 8.961 17.781 0.64 1 87.88 7 ASN B N 1
ATOM 1007 C CA . ASN B 1 7 ? 8.211 18.5 -0.389 1 87.88 7 ASN B CA 1
ATOM 1008 C C . ASN B 1 7 ? 6.707 18.453 -0.116 1 87.88 7 ASN B C 1
ATOM 1010 O O . ASN B 1 7 ? 6.148 17.375 0.14 1 87.88 7 ASN B O 1
ATOM 1014 N N . THR B 1 8 ? 6.137 19.672 0.015 1 91.56 8 THR B N 1
ATOM 1015 C CA . THR B 1 8 ? 4.699 19.75 0.25 1 91.56 8 THR B CA 1
ATOM 1016 C C . THR B 1 8 ? 3.988 20.391 -0.934 1 91.56 8 THR B C 1
ATOM 1018 O O . THR B 1 8 ? 4.414 21.438 -1.423 1 91.56 8 THR B O 1
ATOM 1021 N N . GLU B 1 9 ? 3.016 19.75 -1.344 1 89.94 9 GLU B N 1
ATOM 1022 C CA . GLU B 1 9 ? 2.287 20.203 -2.523 1 89.94 9 GLU B CA 1
ATOM 1023 C C . GLU B 1 9 ? 0.792 20.312 -2.238 1 89.94 9 GLU B C 1
ATOM 1025 O O . GLU B 1 9 ? 0.243 19.531 -1.451 1 89.94 9 GLU B O 1
ATOM 1030 N N . TYR B 1 10 ? 0.148 21.359 -2.883 1 91.94 10 TYR B N 1
ATOM 1031 C CA . TYR B 1 10 ? -1.3 21.531 -2.834 1 91.94 10 TYR B CA 1
ATOM 1032 C C . TYR B 1 10 ? -1.832 22.047 -4.164 1 91.94 10 TYR B C 1
ATOM 1034 O O . TYR B 1 10 ? -1.443 23.125 -4.609 1 91.94 10 TYR B O 1
ATOM 1042 N N . ASN B 1 11 ? -2.525 21.219 -4.82 1 90.06 11 ASN B N 1
ATOM 1043 C CA . ASN B 1 11 ? -3.211 21.562 -6.062 1 90.06 11 ASN B CA 1
ATOM 1044 C C . ASN B 1 11 ? -4.648 21.047 -6.066 1 90.06 11 ASN B C 1
ATOM 1046 O O . ASN B 1 11 ? -4.898 19.891 -6.406 1 90.06 11 ASN B O 1
ATOM 1050 N N . PRO B 1 12 ? -5.52 21.984 -5.617 1 90.38 12 PRO B N 1
ATOM 1051 C CA . PRO B 1 12 ? -6.902 21.562 -5.398 1 90.38 12 PRO B CA 1
ATOM 1052 C C . PRO B 1 12 ? -7.59 21.094 -6.688 1 90.38 12 PRO B C 1
ATOM 1054 O O . PRO B 1 12 ? -8.562 20.344 -6.637 1 90.38 12 PRO B O 1
ATOM 1057 N N . LYS B 1 13 ? -7.176 21.5 -7.84 1 90.62 13 LYS B N 1
ATOM 1058 C CA . LYS B 1 13 ? -7.734 21.062 -9.117 1 90.62 13 LYS B CA 1
ATOM 1059 C C . LYS B 1 13 ? -7.363 19.609 -9.414 1 90.62 13 LYS B C 1
ATOM 1061 O O . LYS B 1 13 ? -8.125 18.891 -10.047 1 90.62 13 LYS B O 1
ATOM 1066 N N . ARG B 1 14 ? -6.227 19.219 -8.906 1 88.69 14 ARG B N 1
ATOM 1067 C CA . ARG B 1 14 ? -5.711 17.875 -9.172 1 88.69 14 ARG B CA 1
ATOM 1068 C C . ARG B 1 14 ? -6.047 16.922 -8.031 1 88.69 14 ARG B C 1
ATOM 1070 O O . ARG B 1 14 ? -6.41 15.773 -8.266 1 88.69 14 ARG B O 1
ATOM 1077 N N . PHE B 1 15 ? -5.855 17.406 -6.93 1 90.44 15 PHE B N 1
ATOM 1078 C CA . PHE B 1 15 ? -6.043 16.609 -5.727 1 90.44 15 PHE B CA 1
ATOM 1079 C C . PHE B 1 15 ? -6.543 17.469 -4.574 1 90.44 15 PHE B C 1
ATOM 1081 O O . PHE B 1 15 ? -6 18.547 -4.312 1 90.44 15 PHE B O 1
ATOM 1088 N N . HIS B 1 16 ? -7.477 17.031 -3.809 1 94.06 16 HIS B N 1
ATOM 1089 C CA . HIS B 1 16 ? -8.172 17.828 -2.805 1 94.06 16 HIS B CA 1
ATOM 1090 C C . HIS B 1 16 ? -7.43 17.812 -1.475 1 94.06 16 HIS B C 1
ATOM 1092 O O . HIS B 1 16 ? -7.914 18.359 -0.481 1 94.06 16 HIS B O 1
ATOM 1098 N N . SER B 1 17 ? -6.27 17.156 -1.486 1 97.06 17 SER B N 1
ATOM 1099 C CA . SER B 1 17 ? -5.516 17.078 -0.24 1 97.06 17 SER B CA 1
ATOM 1100 C C . SER B 1 17 ? -4.125 17.688 -0.403 1 97.06 17 SER B C 1
ATOM 1102 O O . SER B 1 17 ? -3.66 17.891 -1.526 1 97.06 17 SER B O 1
ATOM 1104 N N . ILE B 1 18 ? -3.588 18.047 0.736 1 96.38 18 ILE B N 1
ATOM 1105 C CA . ILE B 1 18 ? -2.186 18.453 0.748 1 96.38 18 ILE B CA 1
ATOM 1106 C C . ILE B 1 18 ? -1.296 17.203 0.747 1 96.38 18 ILE B C 1
ATOM 1108 O O . ILE B 1 18 ? -1.536 16.266 1.502 1 96.38 18 ILE B O 1
ATOM 1112 N N . ILE B 1 19 ? -0.33 17.219 -0.12 1 97.62 19 ILE B N 1
ATOM 1113 C CA . ILE B 1 19 ? 0.615 16.109 -0.179 1 97.62 19 ILE B CA 1
ATOM 1114 C C . ILE B 1 19 ? 1.961 16.547 0.395 1 97.62 19 ILE B C 1
ATOM 1116 O O . ILE B 1 19 ? 2.537 17.531 -0.047 1 97.62 19 ILE B O 1
ATOM 1120 N N . MET B 1 20 ? 2.42 15.844 1.434 1 96.5 20 MET B N 1
ATOM 1121 C CA . MET B 1 20 ? 3.748 16.062 2.002 1 96.5 20 MET B CA 1
ATOM 1122 C C . MET B 1 20 ? 4.645 14.844 1.771 1 96.5 20 MET B C 1
ATOM 1124 O O . MET B 1 20 ? 4.297 13.727 2.164 1 96.5 20 MET B O 1
ATOM 1128 N N . ARG B 1 21 ? 5.805 15.07 1.151 1 97.06 21 ARG B N 1
ATOM 1129 C CA . ARG B 1 21 ? 6.738 13.984 0.874 1 97.06 21 ARG B CA 1
ATOM 1130 C C . ARG B 1 21 ? 8.016 14.141 1.688 1 97.06 21 ARG B C 1
ATOM 1132 O O . ARG B 1 21 ? 8.57 15.242 1.777 1 97.06 21 ARG B O 1
ATOM 1139 N N . ILE B 1 22 ? 8.328 13.062 2.264 1 95.81 22 ILE B N 1
ATOM 1140 C CA . ILE B 1 22 ? 9.516 13.07 3.104 1 95.81 22 ILE B CA 1
ATOM 1141 C C . ILE B 1 22 ? 10.477 11.969 2.648 1 95.81 22 ILE B C 1
ATOM 1143 O O . ILE B 1 22 ? 10.141 10.781 2.705 1 95.81 22 ILE B O 1
ATOM 1147 N N . ARG B 1 23 ? 11.609 12.406 2.234 1 94.31 23 ARG B N 1
ATOM 1148 C CA . ARG B 1 23 ? 12.633 11.43 1.868 1 94.31 23 ARG B CA 1
ATOM 1149 C C . ARG B 1 23 ? 13.352 10.906 3.104 1 94.31 23 ARG B C 1
ATOM 1151 O O . ARG B 1 23 ? 13.656 11.664 4.027 1 94.31 23 ARG B O 1
ATOM 1158 N N . HIS B 1 24 ? 13.492 9.617 3.152 1 90 24 HIS B N 1
ATOM 1159 C CA . HIS B 1 24 ? 14.172 9.023 4.301 1 90 24 HIS B CA 1
ATOM 1160 C C . HIS B 1 24 ? 15.125 7.914 3.867 1 90 24 HIS B C 1
ATOM 1162 O O . HIS B 1 24 ? 15.531 7.859 2.705 1 90 24 HIS B O 1
ATOM 1168 N N . LYS B 1 25 ? 15.578 7.117 4.754 1 82.5 25 LYS B N 1
ATOM 1169 C CA . LYS B 1 25 ? 16.672 6.176 4.52 1 82.5 25 LYS B CA 1
ATOM 1170 C C . LYS B 1 25 ? 16.344 5.242 3.355 1 82.5 25 LYS B C 1
ATOM 1172 O O . LYS B 1 25 ? 15.18 4.996 3.053 1 82.5 25 LYS B O 1
ATOM 1177 N N . HIS B 1 26 ? 17.375 4.805 2.605 1 86.62 26 HIS B N 1
ATOM 1178 C CA . HIS B 1 26 ? 17.328 3.816 1.536 1 86.62 26 HIS B CA 1
ATOM 1179 C C . HIS B 1 26 ? 16.531 4.332 0.341 1 86.62 26 HIS B C 1
ATOM 1181 O O . HIS B 1 26 ? 15.789 3.578 -0.288 1 86.62 26 HIS B O 1
ATOM 1187 N N . ASN B 1 27 ? 16.656 5.699 0.178 1 88.5 27 ASN B N 1
ATOM 1188 C CA . ASN B 1 27 ? 16.078 6.359 -0.98 1 88.5 27 ASN B CA 1
ATOM 1189 C C . ASN B 1 27 ? 14.562 6.137 -1.044 1 88.5 27 ASN B C 1
ATOM 1191 O O . ASN B 1 27 ? 14 5.969 -2.127 1 88.5 27 ASN B O 1
ATOM 1195 N N . ARG B 1 28 ? 13.969 5.98 0.071 1 94.69 28 ARG B N 1
ATOM 1196 C CA . ARG B 1 28 ? 12.516 5.867 0.129 1 94.69 28 ARG B CA 1
ATOM 1197 C C . ARG B 1 28 ? 11.875 7.215 0.435 1 94.69 28 ARG B C 1
ATOM 1199 O O . ARG B 1 28 ? 12.508 8.094 1.023 1 94.69 28 ARG B O 1
ATOM 1206 N N . THR B 1 29 ? 10.695 7.301 -0.085 1 96.31 29 THR B N 1
ATOM 1207 C CA . THR B 1 29 ? 9.914 8.508 0.165 1 96.31 29 THR B CA 1
ATOM 1208 C C . THR B 1 29 ? 8.562 8.164 0.791 1 96.31 29 THR B C 1
ATOM 1210 O O . THR B 1 29 ? 7.84 7.309 0.283 1 96.31 29 THR B O 1
ATOM 1213 N N . THR B 1 30 ? 8.359 8.734 1.971 1 97.5 30 THR B N 1
ATOM 1214 C CA . THR B 1 30 ? 7.023 8.672 2.555 1 97.5 30 THR B CA 1
ATOM 1215 C C . THR B 1 30 ? 6.156 9.812 2.033 1 97.5 30 THR B C 1
ATOM 1217 O O . THR B 1 30 ? 6.602 10.961 1.966 1 97.5 30 THR B O 1
ATOM 1220 N N . ALA B 1 31 ? 5.02 9.461 1.634 1 98.19 31 ALA B N 1
ATOM 1221 C CA . ALA B 1 31 ? 4.031 10.477 1.263 1 98.19 31 ALA B CA 1
ATOM 1222 C C . ALA B 1 31 ? 2.906 10.539 2.291 1 98.19 31 ALA B C 1
ATOM 1224 O O . ALA B 1 31 ? 2.375 9.508 2.709 1 98.19 31 ALA B O 1
ATOM 1225 N N . ALA B 1 32 ? 2.6 11.727 2.734 1 97.62 32 ALA B N 1
ATOM 1226 C CA . ALA B 1 32 ? 1.465 11.977 3.619 1 97.62 32 ALA B CA 1
ATOM 1227 C C . ALA B 1 32 ? 0.403 12.82 2.92 1 97.62 32 ALA B C 1
ATOM 1229 O O . ALA B 1 32 ? 0.706 13.883 2.371 1 97.62 32 ALA B O 1
ATOM 1230 N N . LEU B 1 33 ? -0.793 12.273 2.906 1 97.75 33 LEU B N 1
ATOM 1231 C CA . LEU B 1 33 ? -1.949 13.023 2.424 1 97.75 33 LEU B CA 1
ATOM 1232 C C . LEU B 1 33 ? -2.729 13.633 3.588 1 97.75 33 LEU B C 1
ATOM 1234 O O . LEU B 1 33 ? -3.203 12.906 4.465 1 97.75 33 LEU B O 1
ATOM 1238 N N . ILE B 1 34 ? -2.791 14.852 3.594 1 96.38 34 ILE B N 1
ATOM 1239 C CA . ILE B 1 34 ? -3.49 15.555 4.66 1 96.38 34 ILE B CA 1
ATOM 1240 C C . ILE B 1 34 ? -4.824 16.094 4.141 1 96.38 34 ILE B C 1
ATOM 1242 O O . ILE B 1 34 ? -4.859 17.016 3.33 1 96.38 34 ILE B O 1
ATOM 1246 N N . PHE B 1 35 ? -5.879 15.516 4.668 1 96.81 35 PHE B N 1
ATOM 1247 C CA . PHE B 1 35 ? -7.219 15.844 4.195 1 96.81 35 PHE B CA 1
ATOM 1248 C C . PHE B 1 35 ? -7.828 16.969 5.031 1 96.81 35 PHE B C 1
ATOM 1250 O O . PHE B 1 35 ? -7.391 17.219 6.156 1 96.81 35 PHE B O 1
ATOM 1257 N N . GLN B 1 36 ? -8.836 17.531 4.449 1 95.06 36 GLN B N 1
ATOM 1258 C CA . GLN B 1 36 ? -9.539 18.609 5.129 1 95.06 36 GLN B CA 1
ATOM 1259 C C . GLN B 1 36 ? -10.273 18.094 6.367 1 95.06 36 GLN B C 1
ATOM 1261 O O . GLN B 1 36 ? -10.562 18.859 7.289 1 95.06 36 GLN B O 1
ATOM 1266 N N . SER B 1 37 ? -10.484 16.859 6.453 1 93.38 37 SER B N 1
ATOM 1267 C CA . SER B 1 37 ? -11.156 16.203 7.57 1 93.38 37 SER B CA 1
ATOM 1268 C C . SER B 1 37 ? -10.195 15.953 8.727 1 93.38 37 SER B C 1
ATOM 1270 O O . SER B 1 37 ? -10.555 15.312 9.719 1 93.38 37 SER B O 1
ATOM 1272 N N . SER B 1 38 ? -9.039 16.328 8.586 1 91.44 38 SER B N 1
ATOM 1273 C CA . SER B 1 38 ? -7.98 16.141 9.57 1 91.44 38 SER B CA 1
ATOM 1274 C C . SER B 1 38 ? -7.371 14.742 9.469 1 91.44 38 SER B C 1
ATOM 1276 O O . SER B 1 38 ? -6.469 14.398 10.242 1 91.44 38 SER B O 1
ATOM 1278 N N . LYS B 1 39 ? -7.949 14.047 8.555 1 95.12 39 LYS B N 1
ATOM 1279 C CA . LYS B 1 39 ? -7.375 12.727 8.312 1 95.12 39 LYS B CA 1
ATOM 1280 C C . LYS B 1 39 ? -6.02 12.836 7.621 1 95.12 39 LYS B C 1
ATOM 1282 O O . LYS B 1 39 ? -5.855 13.625 6.691 1 95.12 39 LYS B O 1
ATOM 1287 N N . VAL B 1 40 ? -5.098 12 8.148 1 96.31 40 VAL B N 1
ATOM 1288 C CA . VAL B 1 40 ? -3.797 11.875 7.496 1 96.31 40 VAL B CA 1
ATOM 1289 C C . VAL B 1 40 ? -3.576 10.438 7.043 1 96.31 40 VAL B C 1
ATOM 1291 O O . VAL B 1 40 ? -3.793 9.5 7.809 1 96.31 40 VAL B O 1
ATOM 1294 N N . VAL B 1 41 ? -3.227 10.297 5.785 1 98.06 41 VAL B N 1
ATOM 1295 C CA . VAL B 1 41 ? -2.889 8.992 5.238 1 98.06 41 VAL B CA 1
ATOM 1296 C C . VAL B 1 41 ? -1.409 8.953 4.863 1 98.06 41 VAL B C 1
ATOM 1298 O O . VAL B 1 41 ? -0.912 9.852 4.18 1 98.06 41 VAL B O 1
ATOM 1301 N N . LEU B 1 42 ? -0.742 7.879 5.301 1 98 42 LEU B N 1
ATOM 1302 C CA . LEU B 1 42 ? 0.696 7.746 5.102 1 98 42 LEU B CA 1
ATOM 1303 C C . LEU B 1 42 ? 1.021 6.48 4.316 1 98 42 LEU B C 1
ATOM 1305 O O . LEU B 1 42 ? 0.434 5.422 4.566 1 98 42 LEU B O 1
ATOM 1309 N N . THR B 1 43 ? 1.98 6.574 3.426 1 98.12 43 THR B N 1
ATOM 1310 C CA . THR B 1 43 ? 2.475 5.41 2.697 1 98.12 43 THR B CA 1
ATOM 1311 C C . THR B 1 43 ? 3.969 5.539 2.42 1 98.12 43 THR B C 1
ATOM 1313 O O . THR B 1 43 ? 4.57 6.578 2.705 1 98.12 43 THR B O 1
ATOM 1316 N N . GLY B 1 44 ? 4.574 4.461 1.957 1 97.44 44 GLY B N 1
ATOM 1317 C CA . GLY B 1 44 ? 5.98 4.5 1.592 1 97.44 44 GLY B CA 1
ATOM 1318 C C . GLY B 1 44 ? 6.898 4.016 2.699 1 97.44 44 GLY B C 1
ATOM 1319 O O . GLY B 1 44 ? 8.078 4.367 2.734 1 97.44 44 GLY B O 1
ATOM 1320 N N . VAL B 1 45 ? 6.348 3.334 3.572 1 97.06 45 VAL B N 1
ATOM 1321 C CA . VAL B 1 45 ? 7.152 2.811 4.672 1 97.06 45 VAL B CA 1
ATOM 1322 C C . VAL B 1 45 ? 7.051 1.287 4.707 1 97.06 45 VAL B C 1
ATOM 1324 O O . VAL B 1 45 ? 5.988 0.723 4.426 1 97.06 45 VAL B O 1
ATOM 1327 N N . PRO B 1 46 ? 8.086 0.583 5.137 1 95.5 46 PRO B N 1
ATOM 1328 C CA . PRO B 1 46 ? 8.109 -0.88 5.051 1 95.5 46 PRO B CA 1
ATOM 1329 C C . PRO B 1 46 ? 7.688 -1.552 6.359 1 95.5 46 PRO B C 1
ATOM 1331 O O . PRO B 1 46 ? 7.617 -2.781 6.43 1 95.5 46 PRO B O 1
ATOM 1334 N N . ASN B 1 47 ? 7.457 -0.851 7.465 1 95.31 47 ASN B N 1
ATOM 1335 C CA . ASN B 1 47 ? 7.043 -1.438 8.734 1 95.31 47 ASN B CA 1
ATOM 1336 C C . ASN B 1 47 ? 6.328 -0.419 9.617 1 95.31 47 ASN B C 1
ATOM 1338 O O . ASN B 1 47 ? 6.41 0.786 9.375 1 95.31 47 ASN B O 1
ATOM 1342 N N . VAL B 1 48 ? 5.715 -0.951 10.648 1 94.56 48 VAL B N 1
ATOM 1343 C CA . VAL B 1 48 ? 4.844 -0.141 11.492 1 94.56 48 VAL B CA 1
ATOM 1344 C C . VAL B 1 48 ? 5.688 0.823 12.328 1 94.56 48 VAL B C 1
ATOM 1346 O O . VAL B 1 48 ? 5.273 1.957 12.578 1 94.56 48 VAL B O 1
ATOM 1349 N N . LYS B 1 49 ? 6.844 0.396 12.711 1 95 49 LYS B N 1
ATOM 1350 C CA . LYS B 1 49 ? 7.715 1.264 13.5 1 95 49 LYS B CA 1
ATOM 1351 C C . LYS B 1 49 ? 8.062 2.533 12.734 1 95 49 LYS B C 1
ATOM 1353 O O . LYS B 1 49 ? 7.953 3.639 13.266 1 95 49 LYS B O 1
ATOM 1358 N N . LEU B 1 50 ? 8.414 2.348 11.516 1 95.62 50 LEU B N 1
ATOM 1359 C CA . LEU B 1 50 ? 8.75 3.5 10.688 1 95.62 50 LEU B CA 1
ATOM 1360 C C . LEU B 1 50 ? 7.504 4.324 10.375 1 95.62 50 LEU B C 1
ATOM 1362 O O . LEU B 1 50 ? 7.566 5.555 10.32 1 95.62 50 LEU B O 1
ATOM 1366 N N . ALA B 1 51 ? 6.395 3.627 10.211 1 96.69 51 ALA B N 1
ATOM 1367 C CA . ALA B 1 51 ? 5.141 4.34 9.992 1 96.69 51 ALA B CA 1
ATOM 1368 C C . ALA B 1 51 ? 4.84 5.289 11.148 1 96.69 51 ALA B C 1
ATOM 1370 O O . ALA B 1 51 ? 4.461 6.441 10.938 1 96.69 51 ALA B O 1
ATOM 1371 N N . ARG B 1 52 ? 5.043 4.812 12.312 1 95.12 52 ARG B N 1
ATOM 1372 C CA . ARG B 1 52 ? 4.797 5.621 13.5 1 95.12 52 ARG B CA 1
ATOM 1373 C C . ARG B 1 52 ? 5.754 6.805 13.562 1 95.12 52 ARG B C 1
ATOM 1375 O O . ARG B 1 52 ? 5.348 7.922 13.883 1 95.12 52 ARG B O 1
ATOM 1382 N N . ARG B 1 53 ? 6.938 6.535 13.25 1 94.62 53 ARG B N 1
ATOM 1383 C CA . ARG B 1 53 ? 7.941 7.59 13.258 1 94.62 53 ARG B CA 1
ATOM 1384 C C . ARG B 1 53 ? 7.605 8.672 12.234 1 94.62 53 ARG B C 1
ATOM 1386 O O . ARG B 1 53 ? 7.695 9.867 12.531 1 94.62 53 ARG B O 1
ATOM 1393 N N . MET B 1 54 ? 7.215 8.234 11.07 1 95.5 54 MET B N 1
ATOM 1394 C CA . MET B 1 54 ? 6.898 9.188 10.008 1 95.5 54 MET B CA 1
ATOM 1395 C C . MET B 1 54 ? 5.656 10 10.367 1 95.5 54 MET B C 1
ATOM 1397 O O . MET B 1 54 ? 5.582 11.195 10.055 1 95.5 54 MET B O 1
ATOM 1401 N N . ALA B 1 55 ? 4.719 9.328 11.016 1 95.31 55 ALA B N 1
ATOM 1402 C CA . ALA B 1 55 ? 3.521 10.039 11.469 1 95.31 55 ALA B CA 1
ATOM 1403 C C . ALA B 1 55 ? 3.885 11.18 12.414 1 95.31 55 ALA B C 1
ATOM 1405 O O . ALA B 1 55 ? 3.346 12.281 12.305 1 95.31 55 ALA B O 1
A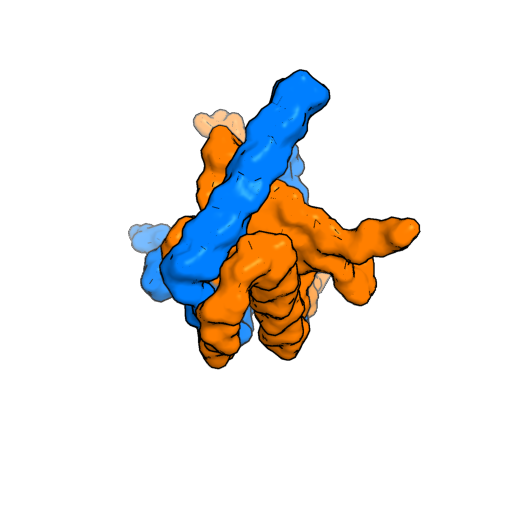TOM 1406 N N . LEU B 1 56 ? 4.793 10.938 13.242 1 92.62 56 LEU B N 1
ATOM 1407 C CA . LEU B 1 56 ? 5.238 11.953 14.195 1 92.62 56 LEU B CA 1
ATOM 1408 C C . LEU B 1 56 ? 5.969 13.086 13.492 1 92.62 56 LEU B C 1
ATOM 1410 O O . LEU B 1 56 ? 5.777 14.258 13.82 1 92.62 56 LEU B O 1
ATOM 1414 N N . ILE B 1 57 ? 6.734 12.727 12.547 1 92.81 57 ILE B N 1
ATOM 1415 C CA . ILE B 1 57 ? 7.492 13.734 11.805 1 92.81 57 ILE B CA 1
ATOM 1416 C C . ILE B 1 57 ? 6.539 14.633 11.031 1 92.81 57 ILE B C 1
ATOM 1418 O O . ILE B 1 57 ? 6.703 15.859 11.023 1 92.81 57 ILE B O 1
ATOM 1422 N N . VAL B 1 58 ? 5.551 14.047 10.43 1 92.94 58 VAL B N 1
ATOM 1423 C CA . VAL B 1 58 ? 4.555 14.82 9.695 1 92.94 58 VAL B CA 1
ATOM 1424 C C . VAL B 1 58 ? 3.85 15.789 10.648 1 92.94 58 VAL B C 1
ATOM 1426 O O . VAL B 1 58 ? 3.689 16.969 10.336 1 92.94 58 VAL B O 1
ATOM 1429 N N . LEU B 1 59 ? 3.49 15.266 11.766 1 90.69 59 LEU B N 1
ATOM 1430 C CA . LEU B 1 59 ? 2.803 16.094 12.758 1 90.69 59 LEU B CA 1
ATOM 1431 C C . LEU B 1 59 ? 3.67 17.266 13.18 1 90.69 59 LEU B C 1
ATOM 1433 O O . LEU B 1 59 ? 3.191 18.406 13.242 1 90.69 59 LEU B O 1
ATOM 1437 N N . LYS B 1 60 ? 4.867 17 13.422 1 88.88 60 LYS B N 1
ATOM 1438 C CA . LYS B 1 60 ? 5.789 18.047 13.859 1 88.88 60 LYS B CA 1
ATOM 1439 C C . LYS B 1 60 ? 5.988 19.094 12.766 1 88.88 60 LYS B C 1
ATOM 1441 O O . LYS B 1 60 ? 6.078 20.281 13.047 1 88.88 60 LYS B O 1
ATOM 1446 N N . ARG B 1 61 ? 6.031 18.625 11.578 1 88.94 61 ARG B N 1
ATOM 1447 C CA . ARG B 1 61 ? 6.219 19.547 10.461 1 88.94 61 ARG B CA 1
ATOM 1448 C C . ARG B 1 61 ? 5.008 20.453 10.289 1 88.94 61 ARG B C 1
ATOM 1450 O O . ARG B 1 61 ? 5.156 21.656 10.008 1 88.94 61 ARG B O 1
ATOM 1457 N N . ILE B 1 62 ? 3.916 19.922 10.461 1 87.75 62 ILE B N 1
ATOM 1458 C CA . ILE B 1 62 ? 2.688 20.703 10.383 1 87.75 62 ILE B CA 1
ATOM 1459 C C . ILE B 1 62 ? 2.682 21.75 11.492 1 87.75 62 ILE B C 1
ATOM 14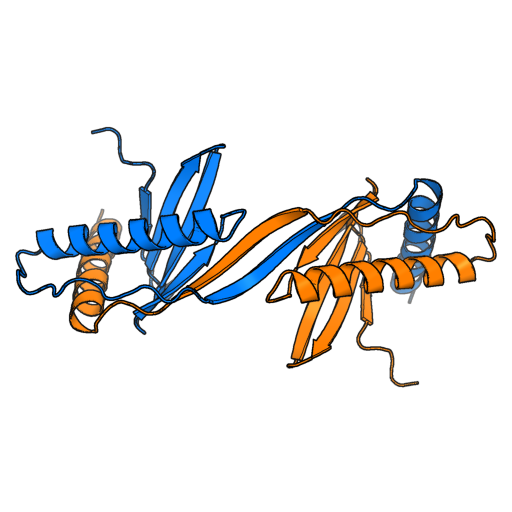61 O O . ILE B 1 62 ? 2.381 22.922 11.242 1 87.75 62 ILE B O 1
ATOM 1465 N N . GLU B 1 6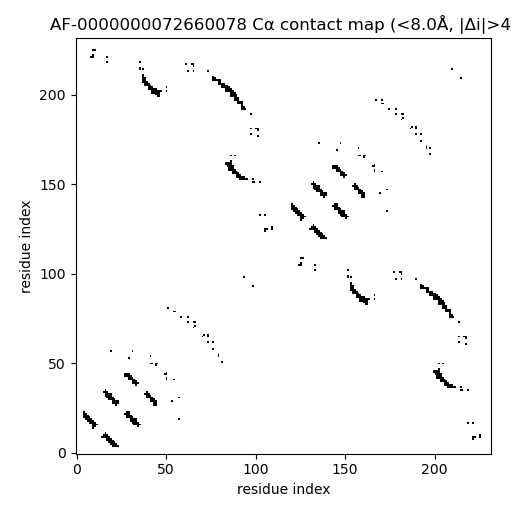3 ? 3.029 21.312 12.641 1 85.06 63 GLU B N 1
ATOM 1466 C CA . GLU B 1 63 ? 3.092 22.234 13.773 1 85.06 63 GLU B CA 1
ATOM 1467 C C . GLU B 1 63 ? 4.047 23.391 13.5 1 85.06 63 GLU B C 1
ATOM 1469 O O . GLU B 1 63 ? 3.721 24.547 13.773 1 85.06 63 GLU B O 1
ATOM 1474 N N . PHE B 1 64 ? 5.062 23.031 12.93 1 85.56 64 PHE B N 1
ATOM 1475 C CA . PHE B 1 64 ? 6.066 24.047 12.625 1 85.56 64 PHE B CA 1
ATOM 1476 C C . PHE B 1 64 ? 5.555 25.016 11.57 1 85.56 64 PHE B C 1
ATOM 1478 O O . PHE B 1 64 ? 5.773 26.234 11.672 1 85.56 64 PHE B O 1
ATOM 1485 N N . SER B 1 65 ? 4.891 24.516 10.648 1 82.81 65 SER B N 1
ATOM 1486 C CA . SER B 1 65 ? 4.371 25.328 9.562 1 82.81 65 SER B CA 1
ATOM 1487 C C . SER B 1 65 ? 3.34 26.328 10.062 1 82.81 65 SER B C 1
ATOM 1489 O O . SER B 1 65 ? 3.215 27.422 9.516 1 82.81 65 SER B O 1
ATOM 1491 N N . ILE B 1 66 ? 2.607 25.953 11.109 1 82.31 66 ILE B N 1
ATOM 1492 C CA . ILE B 1 66 ? 1.542 26.797 11.648 1 82.31 66 ILE B CA 1
ATOM 1493 C C . ILE B 1 66 ? 2.129 27.812 12.625 1 82.31 66 ILE B C 1
ATOM 1495 O O . ILE B 1 66 ? 1.652 28.938 12.719 1 82.31 66 ILE B O 1
ATOM 1499 N N . LYS B 1 67 ? 3.008 27.344 13.445 1 78.06 67 LYS B N 1
ATOM 1500 C CA . LYS B 1 67 ? 3.637 28.25 14.398 1 78.06 67 LYS B CA 1
ATOM 1501 C C . LYS B 1 67 ? 4.246 29.453 13.695 1 78.06 67 LYS B C 1
ATOM 1503 O O . LYS B 1 67 ? 4.242 30.562 14.234 1 78.06 67 LYS B O 1
ATOM 1508 N N . GLU B 1 68 ? 4.754 29.172 12.578 1 71.06 68 GLU B N 1
ATOM 1509 C CA . GLU B 1 68 ? 5.336 30.266 11.82 1 71.06 68 GLU B CA 1
ATOM 1510 C C . GLU B 1 68 ? 4.281 31.328 11.484 1 71.06 68 GLU B C 1
ATOM 1512 O O . GLU B 1 68 ? 4.613 32.469 11.203 1 71.06 68 GLU B O 1
ATOM 1517 N N . THR B 1 69 ? 3.043 30.859 11.586 1 63.78 69 THR B N 1
ATOM 1518 C CA . THR B 1 69 ? 1.969 31.797 11.281 1 63.78 69 THR B CA 1
ATOM 1519 C C . THR B 1 69 ? 1.47 32.5 12.547 1 63.78 69 THR B C 1
ATOM 1521 O O . THR B 1 69 ? 0.442 33.156 12.531 1 63.78 69 THR B O 1
ATOM 1524 N N . ASN B 1 70 ? 2.369 32.844 13.562 1 55.84 70 ASN B N 1
ATOM 1525 C CA . ASN B 1 70 ? 2.238 33.594 14.797 1 55.84 70 ASN B CA 1
ATOM 1526 C C . ASN B 1 70 ? 1.052 33.125 15.625 1 55.84 70 ASN B C 1
ATOM 1528 O O . ASN B 1 70 ? 0.626 33.812 16.562 1 55.84 70 ASN B O 1
ATOM 1532 N N . ILE B 1 71 ? 0.318 32.156 15.109 1 52.91 71 ILE B N 1
ATOM 1533 C CA . ILE B 1 71 ? -0.853 31.844 15.922 1 52.91 71 ILE B CA 1
ATOM 1534 C C . ILE B 1 71 ? -0.473 30.844 17.016 1 52.91 71 ILE B C 1
ATOM 1536 O O . ILE B 1 71 ? -0.069 29.719 16.703 1 52.91 71 ILE B O 1
ATOM 1540 N N . LEU B 1 72 ? 0.024 31.234 18.188 1 51.12 72 LEU B N 1
ATOM 1541 C CA . LEU B 1 72 ? 0.527 30.656 19.438 1 51.12 72 LEU B CA 1
ATOM 1542 C C . LEU B 1 72 ? -0.291 29.438 19.844 1 51.12 72 LEU B C 1
ATOM 1544 O O . LEU B 1 72 ? 0.152 28.625 20.656 1 51.12 72 LEU B O 1
ATOM 1548 N N . LYS B 1 73 ? -1.618 29.422 19.766 1 50.31 73 LYS B N 1
ATOM 1549 C CA . LYS B 1 73 ? -2.385 28.531 20.641 1 50.31 73 LYS B CA 1
ATOM 1550 C C . LYS B 1 73 ? -2.365 27.094 20.125 1 50.31 73 LYS B C 1
ATOM 1552 O O . LYS B 1 73 ? -3.354 26.375 20.266 1 50.31 73 LYS B O 1
ATOM 1557 N N . PHE B 1 74 ? -1.286 26.703 19.391 1 52 74 PHE B N 1
ATOM 1558 C CA . PHE B 1 74 ? -1.46 25.344 18.875 1 52 74 PHE B CA 1
ATOM 1559 C C . PHE B 1 74 ? -1.257 24.328 20 1 52 74 PHE B C 1
ATOM 1561 O O . PHE B 1 74 ? -0.197 24.281 20.625 1 52 74 PHE B O 1
ATOM 1568 N N . SER B 1 75 ? -2.389 24.062 20.641 1 52.38 75 SER B N 1
ATOM 1569 C CA . SER B 1 75 ? -2.363 22.938 21.578 1 52.38 75 SER B CA 1
ATOM 1570 C C . SER B 1 75 ? -1.686 21.719 20.969 1 52.38 75 SER B C 1
ATOM 1572 O O . SER B 1 75 ? -1.71 21.531 19.75 1 52.38 75 SER B O 1
ATOM 1574 N N . LYS B 1 76 ? -0.78 21.141 21.719 1 53.72 76 LYS B N 1
ATOM 1575 C CA . LYS B 1 76 ? -0.017 19.922 21.484 1 53.72 76 LYS B CA 1
ATOM 1576 C C . LYS B 1 76 ? -0.847 18.891 20.719 1 53.72 76 LYS B C 1
ATOM 1578 O O . LYS B 1 76 ? -1.994 18.625 21.078 1 53.72 76 LYS B O 1
ATOM 1583 N N . LEU B 1 77 ? -0.483 18.734 19.469 1 59.19 77 LEU B N 1
ATOM 1584 C CA . LEU B 1 77 ? -1.088 17.688 18.656 1 59.19 77 LEU B CA 1
ATOM 1585 C C . LEU B 1 77 ? -1.093 16.359 19.391 1 59.19 77 LEU B C 1
ATOM 1587 O O . LEU B 1 77 ? -0.204 16.094 20.203 1 59.19 77 LEU B O 1
ATOM 1591 N N . GLY B 1 78 ? -2.322 15.906 19.625 1 60.72 78 GLY B N 1
ATOM 1592 C CA . GLY B 1 78 ? -2.68 14.734 20.406 1 60.72 78 GLY B CA 1
ATOM 1593 C C . GLY B 1 78 ? -1.908 13.492 20 1 60.72 78 GLY B C 1
ATOM 1594 O O . GLY B 1 78 ? -1.06 13.539 19.109 1 60.72 78 GLY B O 1
ATOM 1595 N N . ILE B 1 79 ? -2.162 12.484 20.703 1 66.94 79 ILE B N 1
ATOM 1596 C CA . ILE B 1 79 ? -1.675 11.117 20.578 1 66.94 79 ILE B CA 1
ATOM 1597 C C . ILE B 1 79 ? -2.049 10.562 19.203 1 66.94 79 ILE B C 1
ATOM 1599 O O . ILE B 1 79 ? -3.195 10.695 18.766 1 66.94 79 ILE B O 1
ATOM 1603 N N . ILE B 1 80 ? -1.106 10.188 18.516 1 82.88 80 ILE B N 1
ATOM 1604 C CA . ILE B 1 80 ? -1.332 9.578 17.203 1 82.88 80 ILE B CA 1
ATOM 1605 C C . ILE B 1 80 ? -1.767 8.125 17.375 1 82.88 80 ILE B C 1
ATOM 1607 O O . ILE B 1 80 ? -1.045 7.32 17.984 1 82.88 80 ILE B O 1
ATOM 1611 N N . SER B 1 81 ? -3.068 7.883 17.047 1 91.5 81 SER B N 1
ATOM 1612 C CA . SER B 1 81 ? -3.514 6.5 16.906 1 91.5 81 SER B CA 1
ATOM 1613 C C . SER B 1 81 ? -3.465 6.047 15.453 1 91.5 81 SER B C 1
ATOM 1615 O O . SER B 1 81 ? -4.402 6.289 14.695 1 91.5 81 SER B O 1
ATOM 1617 N N . LEU B 1 82 ? -2.406 5.324 15.219 1 94.88 82 LEU B N 1
ATOM 1618 C CA . LEU B 1 82 ? -2.15 4.918 13.836 1 94.88 82 LEU B CA 1
ATOM 1619 C C . LEU B 1 82 ? -2.906 3.639 13.5 1 94.88 82 LEU B C 1
ATOM 1621 O O . LEU B 1 82 ? -2.875 2.672 14.266 1 94.88 82 LEU B O 1
ATOM 1625 N N . LYS B 1 83 ? -3.648 3.686 12.43 1 96.5 83 LYS B N 1
ATOM 1626 C CA . LYS B 1 83 ? -4.352 2.51 11.922 1 96.5 83 LYS B CA 1
ATOM 1627 C C . LYS B 1 83 ? -3.777 2.061 10.586 1 96.5 83 LYS B C 1
ATOM 1629 O O . LYS B 1 83 ? -3.75 2.834 9.625 1 96.5 83 LYS B O 1
ATOM 1634 N N . VAL B 1 84 ? -3.348 0.776 10.586 1 97.44 84 VAL B N 1
ATOM 1635 C CA . VAL B 1 84 ? -2.879 0.218 9.32 1 97.44 84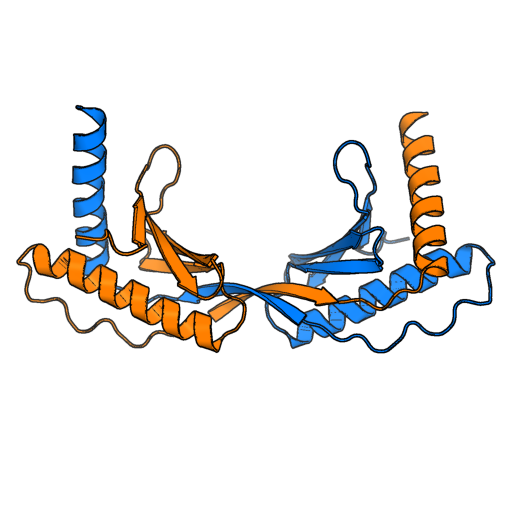 VAL B CA 1
ATOM 1636 C C . VAL B 1 84 ? -4.074 -0.122 8.43 1 97.44 84 VAL B C 1
ATOM 1638 O O . VAL B 1 84 ? -4.988 -0.834 8.852 1 97.44 84 VAL B O 1
ATOM 1641 N N . THR B 1 85 ? -4.09 0.399 7.137 1 96.69 85 THR B N 1
ATOM 1642 C CA . THR B 1 85 ? -5.262 0.224 6.281 1 96.69 85 THR B CA 1
ATOM 1643 C C . THR B 1 85 ? -4.938 -0.675 5.094 1 96.69 85 THR B C 1
ATOM 1645 O O . THR B 1 85 ? -5.832 -1.277 4.5 1 96.69 85 THR B O 1
ATOM 1648 N N . ASN B 1 86 ? -3.691 -0.673 4.754 1 97.38 86 ASN B N 1
ATOM 1649 C CA . ASN B 1 86 ? -3.273 -1.515 3.637 1 97.38 86 ASN B CA 1
ATOM 1650 C C . ASN B 1 86 ? -1.823 -1.966 3.787 1 97.38 86 ASN B C 1
ATOM 1652 O O . ASN B 1 86 ? -0.96 -1.176 4.172 1 97.38 86 ASN B O 1
ATOM 1656 N N . ILE B 1 87 ? -1.576 -3.197 3.436 1 98.06 87 ILE B N 1
ATOM 1657 C CA . ILE B 1 87 ? -0.228 -3.756 3.459 1 98.06 87 ILE B CA 1
ATOM 1658 C C . ILE B 1 87 ? 0.098 -4.379 2.104 1 98.06 87 ILE B C 1
ATOM 1660 O O . ILE B 1 87 ? -0.736 -5.07 1.515 1 98.06 87 ILE B O 1
ATOM 1664 N N . VAL B 1 88 ? 1.239 -4.027 1.606 1 98.5 88 VAL B N 1
ATOM 1665 C CA . VAL B 1 88 ? 1.812 -4.719 0.456 1 98.5 88 VAL B CA 1
ATOM 1666 C C . VAL B 1 88 ? 2.916 -5.664 0.919 1 98.5 88 VAL B C 1
ATOM 1668 O O . VAL B 1 88 ? 3.76 -5.293 1.737 1 98.5 88 VAL B O 1
ATOM 1671 N N . SER B 1 89 ? 2.852 -6.863 0.483 1 98.12 89 SER B N 1
ATOM 1672 C CA . SER B 1 89 ? 3.854 -7.855 0.855 1 98.12 89 SER B CA 1
ATOM 1673 C C . SER B 1 89 ? 4.309 -8.664 -0.355 1 98.12 89 SER B C 1
ATOM 1675 O O . SER B 1 89 ? 3.67 -8.625 -1.409 1 98.12 89 SER B O 1
ATOM 1677 N N . SER B 1 90 ? 5.48 -9.336 -0.179 1 97.38 90 SER B N 1
ATOM 1678 C CA . SER B 1 90 ? 6.023 -10.164 -1.252 1 97.38 90 SER B CA 1
ATOM 1679 C C . SER B 1 90 ? 6.641 -11.445 -0.703 1 97.38 90 SER B C 1
ATOM 1681 O O . SER B 1 90 ? 7.008 -11.508 0.472 1 97.38 90 SER B O 1
ATOM 1683 N N . TYR B 1 91 ? 6.652 -12.438 -1.525 1 95.25 91 TYR B N 1
ATOM 1684 C CA . TYR B 1 91 ? 7.316 -13.695 -1.197 1 95.25 91 TYR B CA 1
ATOM 1685 C C . TYR B 1 91 ? 7.711 -14.445 -2.461 1 95.25 91 TYR B C 1
ATOM 1687 O O . TYR B 1 91 ? 7.328 -14.062 -3.568 1 95.25 91 TYR B O 1
ATOM 1695 N N . ARG B 1 92 ? 8.602 -15.414 -2.271 1 90.88 92 ARG B N 1
ATOM 1696 C CA . ARG B 1 92 ? 8.977 -16.375 -3.307 1 90.88 92 ARG B CA 1
ATOM 1697 C C . ARG B 1 92 ? 8.781 -17.797 -2.824 1 90.88 92 ARG B C 1
ATOM 1699 O O . ARG B 1 92 ? 9.32 -18.188 -1.786 1 90.88 92 ARG B O 1
ATOM 1706 N N . SER B 1 93 ? 7.918 -18.5 -3.475 1 83.5 93 SER B N 1
ATOM 1707 C CA . SER B 1 93 ? 7.676 -19.859 -2.969 1 83.5 93 SER B CA 1
ATOM 1708 C C . SER B 1 93 ? 7.453 -20.844 -4.109 1 83.5 93 SER B C 1
ATOM 1710 O O . SER B 1 93 ? 7.285 -22.031 -3.875 1 83.5 93 SER B O 1
ATOM 1712 N N . MET B 1 94 ? 7.453 -20.359 -5.312 1 83.94 94 MET B N 1
ATOM 1713 C CA . MET B 1 94 ? 7.137 -21.234 -6.434 1 83.94 94 MET B CA 1
ATOM 1714 C C . MET B 1 94 ? 8.398 -21.641 -7.18 1 83.94 94 MET B C 1
ATOM 1716 O O . MET B 1 94 ? 9.305 -20.828 -7.363 1 83.94 94 MET B O 1
ATOM 1720 N N . ASN B 1 95 ? 8.438 -22.906 -7.516 1 83.69 95 ASN B N 1
ATOM 1721 C CA . ASN B 1 95 ? 9.57 -23.344 -8.328 1 83.69 95 ASN B CA 1
ATOM 1722 C C . ASN B 1 95 ? 9.367 -23.016 -9.797 1 83.69 95 ASN B C 1
ATOM 1724 O O . ASN B 1 95 ? 8.289 -22.562 -10.195 1 83.69 95 ASN B O 1
ATOM 1728 N N . ARG B 1 96 ? 10.391 -23.234 -10.531 1 86.88 96 ARG B N 1
ATOM 1729 C CA . ARG B 1 96 ? 10.422 -22.828 -11.93 1 86.88 96 ARG B CA 1
ATOM 1730 C C . ARG B 1 96 ? 9.375 -23.594 -12.75 1 86.88 96 ARG B C 1
ATOM 1732 O O . ARG B 1 96 ? 8.766 -23.031 -13.656 1 86.88 96 ARG B O 1
ATOM 1739 N N . VAL B 1 97 ? 9.211 -24.828 -12.461 1 84.88 97 VAL B N 1
ATOM 1740 C CA . VAL B 1 97 ? 8.273 -25.656 -13.219 1 84.88 97 VAL B CA 1
ATOM 1741 C C . VAL B 1 97 ? 6.852 -25.156 -13 1 84.88 97 VAL B C 1
ATOM 1743 O O . VAL B 1 97 ? 6.086 -25 -13.961 1 84.88 97 VAL B O 1
ATOM 1746 N N . ALA B 1 98 ? 6.578 -24.859 -11.789 1 86.06 98 ALA B N 1
ATOM 1747 C CA . ALA B 1 98 ? 5.246 -24.359 -11.445 1 86.06 98 ALA B CA 1
ATOM 1748 C C . ALA B 1 98 ? 4.941 -23.047 -12.164 1 86.06 98 ALA B C 1
ATOM 1750 O O . ALA B 1 98 ? 3.852 -22.875 -12.719 1 86.06 98 ALA B O 1
ATOM 1751 N N . ILE B 1 99 ? 5.898 -22.188 -12.25 1 90.31 99 ILE B N 1
ATOM 1752 C CA . ILE B 1 99 ? 5.719 -20.875 -12.875 1 90.31 99 ILE B CA 1
ATOM 1753 C C . ILE B 1 99 ? 5.508 -21.047 -14.375 1 90.31 99 ILE B C 1
ATOM 1755 O O . ILE B 1 99 ? 4.637 -20.406 -14.969 1 90.31 99 ILE B O 1
ATOM 1759 N N . GLU B 1 100 ? 6.348 -21.906 -14.883 1 90.75 100 GLU B N 1
ATOM 1760 C CA . GLU B 1 100 ? 6.223 -22.141 -16.312 1 90.75 100 GLU B CA 1
ATOM 1761 C C . GLU B 1 100 ? 4.828 -22.656 -16.672 1 90.75 100 GLU B C 1
ATOM 1763 O O . GLU B 1 100 ? 4.227 -22.203 -17.641 1 90.75 100 GLU B O 1
ATOM 1768 N N . LEU B 1 101 ? 4.363 -23.516 -15.891 1 89.75 101 LEU B N 1
ATOM 1769 C CA . LEU B 1 101 ? 3.072 -24.125 -16.156 1 89.75 101 LEU B CA 1
ATOM 1770 C C . LEU B 1 101 ? 1.94 -23.125 -16.016 1 89.75 101 LEU B C 1
ATOM 1772 O O . LEU B 1 101 ? 1.019 -23.094 -16.828 1 89.75 101 LEU B O 1
ATOM 1776 N N . ILE B 1 102 ? 2.002 -22.312 -15.031 1 90.62 102 ILE B N 1
ATOM 1777 C CA . ILE B 1 102 ? 0.912 -21.359 -14.812 1 90.62 102 ILE B CA 1
ATOM 1778 C C . ILE B 1 102 ? 0.903 -20.312 -15.93 1 90.62 102 ILE B C 1
ATOM 1780 O O . ILE B 1 102 ? -0.16 -19.922 -16.422 1 90.62 102 ILE B O 1
ATOM 1784 N N . TYR B 1 103 ? 2.029 -19.844 -16.328 1 93.12 103 TYR B N 1
ATOM 1785 C CA . TYR B 1 103 ? 2.09 -18.859 -17.406 1 93.12 103 TYR B CA 1
ATOM 1786 C C . TYR B 1 103 ? 1.613 -19.469 -18.719 1 93.12 103 TYR B C 1
ATOM 1788 O O . TYR B 1 103 ? 0.955 -18.797 -19.516 1 93.12 103 TYR B O 1
ATOM 1796 N N . GLN B 1 104 ? 1.983 -20.719 -18.953 1 91.88 104 GLN B N 1
ATOM 1797 C CA . GLN B 1 104 ? 1.504 -21.391 -20.172 1 91.88 104 GLN B CA 1
ATOM 1798 C C . GLN B 1 104 ? -0.02 -21.469 -20.188 1 91.88 104 GLN B C 1
ATOM 1800 O O . GLN B 1 104 ? -0.65 -21.188 -21.203 1 91.88 104 GLN B O 1
ATOM 1805 N N . LYS B 1 105 ? -0.486 -21.812 -19.109 1 89.44 105 LYS B N 1
ATOM 1806 C CA . LYS B 1 105 ? -1.933 -21.969 -19 1 89.44 105 LYS B CA 1
ATOM 1807 C C . LYS B 1 105 ? -2.648 -20.656 -19.297 1 89.44 105 LYS B C 1
ATOM 1809 O O . LYS B 1 105 ? -3.6 -20.625 -20.078 1 89.44 105 LYS B O 1
ATOM 1814 N N . PHE B 1 106 ? -2.199 -19.516 -18.766 1 90.69 106 PHE B N 1
ATOM 1815 C CA . PHE B 1 106 ? -2.922 -18.25 -18.891 1 90.69 106 PHE B CA 1
ATOM 1816 C C . PHE B 1 106 ? -2.598 -17.578 -20.219 1 90.69 106 PHE B C 1
ATOM 1818 O O . PHE B 1 106 ? -3.406 -16.812 -20.75 1 90.69 106 PHE B O 1
ATOM 1825 N N . ARG B 1 107 ? -1.451 -17.891 -20.703 1 89.75 107 ARG B N 1
ATOM 1826 C CA . ARG B 1 107 ? -1.15 -17.453 -22.062 1 89.75 107 ARG B CA 1
ATOM 1827 C C . ARG B 1 107 ? -2.135 -18.031 -23.062 1 89.75 107 ARG B C 1
ATOM 1829 O O . ARG B 1 107 ? -2.637 -17.328 -23.938 1 89.75 107 ARG B O 1
ATOM 1836 N N . LYS B 1 108 ? -2.35 -19.359 -22.938 1 88.62 108 LYS B N 1
ATOM 1837 C CA . LYS B 1 108 ? -3.301 -20.047 -23.812 1 88.62 108 LYS B CA 1
ATOM 1838 C C . LYS B 1 108 ? -4.695 -19.438 -23.672 1 88.62 108 LYS B C 1
ATOM 1840 O O . LYS B 1 108 ? -5.375 -19.203 -24.688 1 88.62 108 LYS B O 1
ATOM 1845 N N . ARG B 1 109 ? -5.09 -19.141 -22.484 1 86.88 109 ARG B N 1
ATOM 1846 C CA . ARG B 1 109 ? -6.398 -18.547 -22.219 1 86.88 109 ARG B CA 1
ATOM 1847 C C . ARG B 1 109 ? -6.512 -17.156 -22.844 1 86.88 109 ARG B C 1
ATOM 1849 O O . ARG B 1 109 ? -7.539 -16.828 -23.438 1 86.88 109 ARG B O 1
ATOM 1856 N N . HIS B 1 110 ? -5.434 -16.359 -22.672 1 87.94 110 HIS B N 1
ATOM 1857 C CA . HIS B 1 110 ? -5.414 -15.008 -23.234 1 87.94 110 HIS B CA 1
ATOM 1858 C C . HIS B 1 110 ? -5.512 -15.039 -24.75 1 87.94 110 HIS B C 1
ATOM 1860 O O . HIS B 1 110 ? -6.199 -14.203 -25.359 1 87.94 110 HIS B O 1
ATOM 1866 N N . LYS B 1 111 ? -4.883 -16.016 -25.359 1 86.06 111 LYS B N 1
ATOM 1867 C CA . LYS B 1 111 ? -4.914 -16.172 -26.812 1 86.06 111 LYS B CA 1
ATOM 1868 C C . LYS B 1 111 ? -6.312 -16.547 -27.297 1 86.06 111 LYS B C 1
ATOM 1870 O O . LYS B 1 111 ? -6.801 -16 -28.297 1 86.06 111 LYS B O 1
ATOM 1875 N N . TYR B 1 112 ? -6.898 -17.359 -26.641 1 84.56 112 TYR B N 1
ATOM 1876 C CA . TYR B 1 112 ? -8.242 -17.812 -26.984 1 84.56 112 TYR B CA 1
ATOM 1877 C C . TYR B 1 112 ? -9.25 -16.672 -26.844 1 84.56 112 TYR B C 1
ATOM 1879 O O . TYR B 1 112 ? -10.148 -16.516 -27.672 1 84.56 112 TYR B O 1
ATOM 1887 N N . ASP B 1 113 ? -9.109 -15.875 -25.828 1 80.75 113 ASP B N 1
ATOM 1888 C CA . ASP B 1 113 ? -10.016 -14.766 -25.547 1 80.75 113 ASP B CA 1
ATOM 1889 C C . ASP B 1 113 ? -9.938 -13.703 -26.641 1 80.75 113 ASP B C 1
ATOM 1891 O O . ASP B 1 113 ? -10.906 -12.969 -26.859 1 80.75 113 ASP B O 1
ATOM 1895 N N . LYS B 1 114 ? -8.859 -13.625 -27.297 1 78.31 114 LYS B N 1
ATOM 1896 C CA . LYS B 1 114 ? -8.672 -12.648 -28.359 1 78.31 114 LYS B CA 1
ATOM 1897 C C . LYS B 1 114 ? -9.281 -13.148 -29.672 1 78.31 114 LYS B C 1
ATOM 1899 O O . LYS B 1 114 ? -9.547 -12.352 -30.578 1 78.31 114 LYS B O 1
ATOM 1904 N N . LEU B 1 115 ? -9.414 -14.484 -29.812 1 74.5 115 LEU B N 1
ATOM 1905 C CA . LEU B 1 115 ? -9.953 -15.055 -31.047 1 74.5 115 LEU B CA 1
ATOM 1906 C C . LEU B 1 115 ? -11.477 -14.93 -31.078 1 74.5 115 LEU B C 1
ATOM 1908 O O . LEU B 1 115 ? -12.078 -14.93 -32.156 1 74.5 115 LEU B O 1
ATOM 1912 N N . PHE B 1 116 ? -12.047 -14.789 -29.859 1 66.12 116 PHE B N 1
ATOM 1913 C CA . PHE B 1 116 ? -13.5 -14.688 -29.844 1 66.12 116 PHE B CA 1
ATOM 1914 C C . PHE B 1 116 ? -13.945 -13.414 -29.125 1 66.12 116 PHE B C 1
ATOM 1916 O O . PHE B 1 116 ? -14.906 -12.766 -29.547 1 66.12 116 PHE B O 1
#

pLDDT: mean 85.9, std 14.85, range [25.59, 98.5]

Solvent-accessible surface area (backbone atoms only — not comparable to full-atom values): 12795 Å² total; per-residue (Å²): 126,82,75,61,59,56,48,76,46,54,43,70,91,82,37,82,36,37,39,37,31,37,55,49,80,89,85,31,51,30,42,33,38,42,36,89,84,32,38,34,39,38,34,56,26,53,44,67,70,55,43,54,52,49,52,51,50,52,52,51,50,50,52,52,64,40,46,73,66,72,53,77,79,69,68,75,69,55,73,77,58,77,39,62,63,30,36,31,32,33,34,60,44,56,52,71,67,59,48,51,49,50,52,51,54,42,49,52,52,42,53,53,54,71,76,98,126,84,74,64,58,57,49,76,47,52,45,71,91,81,37,82,36,37,39,38,31,36,55,49,80,91,84,31,51,31,43,34,38,41,37,89,84,30,39,33,39,37,34,55,28,54,44,69,70,56,43,53,52,49,51,50,50,52,51,52,50,50,50,51,61,39,47,74,65,72,52,75,81,71,67,76,69,56,75,77,58,77,40,62,64,29,35,31,32,34,34,59,44,56,54,69,67,58,47,53,48,52,52,51,54,42,50,54,50,42,53,52,61,72,75,105

Organism: Meloidogyne incognita (NCBI:txid6306)

Nearest PDB structures (foldseek):
  4fma-assembly18_J  TM=5.303E-01  e=3.710E+00  Escherichia coli
  4fma-assembly1_A  TM=4.854E-01  e=4.425E+00  Escherichia coli
  4mk0-assembly1_A  TM=4.364E-01  e=5.934E+00  Homo sapiens
  9g6k-assembly1_UE  TM=3.217E-01  e=2.766E+00  Toxoplasma gondii
  2z5c-assembly2_F  TM=3.997E-01  e=4.425E+00  Saccharomyces cerevisiae

InterPro domains:
  IPR000814 TATA-box binding protein [PF00352] (6-60)
  IPR012295 TBP domain superfamily [G3DSA:3.30.310.10] (2-84)
  IPR012295 TBP domain superfamily [G3DSA:3.30.310.10] (85-113)

Radius of gyration: 22.65 Å; Cα contacts (8 Å, |Δi|>4): 380; chains: 2; bounding box: 41×69×53 Å